Protein AF-A0A7W2A079-F1 (afdb_monomer_lite)

pLDDT: mean 82.77, std 17.49, range [40.97, 98.38]

Sequence (190 aa):
MTSAFEAEDEGNIYLIQKEIEKKFSESRLDFSLFEFRETLERYVGLTLANQQAFTKVSEREKEVFRIAENSNVELAANCLHRRNRKLLAFHQTEARQDFLQMIGKLSDSMTDKKNLGNLAVKFVRLLKDKQAENSLEKLFATNLQTDIAPSVLQREKDLWNPQEHKLLHAQPNSTHFQAIRATTALRRKD

Structure (mmCIF, N/CA/C/O backbone):
data_AF-A0A7W2A079-F1
#
_entry.id   AF-A0A7W2A079-F1
#
loop_
_atom_site.group_PDB
_atom_site.id
_atom_site.type_symbol
_atom_site.label_atom_id
_atom_site.label_alt_id
_atom_site.label_comp_id
_atom_site.label_asym_id
_atom_site.label_entity_id
_atom_site.label_seq_id
_atom_site.pdbx_PDB_ins_code
_atom_site.Cartn_x
_atom_site.Cartn_y
_atom_site.Cartn_z
_atom_site.occupancy
_atom_site.B_iso_or_equiv
_atom_site.auth_seq_id
_atom_site.auth_comp_id
_atom_site.auth_asym_id
_atom_site.auth_atom_id
_atom_site.pdbx_PDB_model_num
ATOM 1 N N . MET A 1 1 ? -1.965 19.281 17.627 1.00 40.97 1 MET A N 1
ATOM 2 C CA . MET A 1 1 ? -0.687 19.703 17.021 1.00 40.97 1 MET A CA 1
ATOM 3 C C . MET A 1 1 ? -0.220 18.589 16.095 1.00 40.97 1 MET A C 1
ATOM 5 O O . MET A 1 1 ? 0.754 17.914 16.390 1.00 40.97 1 MET A O 1
ATOM 9 N N . THR A 1 2 ? -0.974 18.343 15.025 1.00 50.84 2 THR A N 1
ATOM 10 C CA . THR A 1 2 ? -0.484 17.619 13.848 1.00 50.84 2 THR A CA 1
ATOM 11 C C . THR A 1 2 ? 0.506 18.564 13.174 1.00 50.84 2 THR A C 1
ATOM 13 O O . THR A 1 2 ? 0.212 19.735 12.924 1.00 50.84 2 THR A O 1
ATOM 16 N N . SER A 1 3 ? 1.749 18.113 13.157 1.00 52.62 3 SER A N 1
ATOM 17 C CA . SER A 1 3 ? 2.964 18.907 13.003 1.00 52.62 3 SER A CA 1
ATOM 18 C C . SER A 1 3 ? 3.098 19.367 11.554 1.00 52.62 3 SER A C 1
ATOM 20 O O . SER A 1 3 ? 2.761 18.610 10.653 1.00 52.62 3 SER A O 1
ATOM 22 N N . ALA A 1 4 ? 3.643 20.560 11.298 1.00 62.66 4 ALA A N 1
ATOM 23 C CA . ALA A 1 4 ? 3.969 21.025 9.940 1.00 62.66 4 ALA A CA 1
ATOM 24 C C . ALA A 1 4 ? 4.769 19.988 9.112 1.00 62.66 4 ALA A C 1
ATOM 26 O O . ALA A 1 4 ? 4.699 19.986 7.888 1.00 62.66 4 ALA A O 1
ATOM 27 N N . PHE A 1 5 ? 5.456 19.071 9.797 1.00 55.19 5 PHE A N 1
ATOM 28 C CA . PHE A 1 5 ? 6.150 17.917 9.234 1.00 55.19 5 PHE A CA 1
ATOM 29 C C . PHE A 1 5 ? 5.224 16.907 8.521 1.00 55.19 5 PHE A C 1
ATOM 31 O O . PHE A 1 5 ? 5.586 16.370 7.482 1.00 55.19 5 PHE A O 1
ATOM 38 N N . GLU A 1 6 ? 4.014 16.660 9.034 1.00 66.25 6 GLU A N 1
ATOM 39 C CA . GLU A 1 6 ? 3.058 15.716 8.424 1.00 66.25 6 GLU A CA 1
ATOM 40 C C . GLU A 1 6 ? 2.480 16.270 7.114 1.00 66.25 6 GLU A C 1
ATOM 42 O O . GLU A 1 6 ? 2.304 15.528 6.153 1.00 66.25 6 GLU A O 1
ATOM 47 N N . ALA A 1 7 ? 2.270 17.588 7.040 1.00 72.06 7 ALA A N 1
ATOM 48 C CA . ALA A 1 7 ? 1.807 18.251 5.821 1.00 72.06 7 ALA A CA 1
ATOM 49 C C . ALA A 1 7 ? 2.873 18.245 4.708 1.00 72.06 7 ALA A C 1
ATOM 51 O O . ALA A 1 7 ? 2.545 18.156 3.523 1.00 72.06 7 ALA A O 1
ATOM 52 N N . GLU A 1 8 ? 4.154 18.327 5.078 1.00 77.44 8 GLU A N 1
ATOM 53 C CA . GLU A 1 8 ? 5.268 18.239 4.131 1.00 77.44 8 GLU A CA 1
ATOM 54 C C . GLU A 1 8 ? 5.411 16.816 3.564 1.00 77.44 8 GLU A C 1
ATOM 56 O O . GLU A 1 8 ? 5.563 16.643 2.352 1.00 77.44 8 GLU A O 1
ATOM 61 N N . ASP A 1 9 ? 5.281 15.790 4.412 1.00 82.81 9 ASP A N 1
ATOM 62 C CA . ASP A 1 9 ? 5.287 14.385 3.990 1.00 82.81 9 ASP A CA 1
ATOM 63 C C . ASP A 1 9 ? 4.106 14.063 3.056 1.00 82.81 9 ASP A C 1
ATOM 65 O O . ASP A 1 9 ? 4.309 13.441 2.011 1.00 82.81 9 ASP A O 1
ATOM 69 N N . GLU A 1 10 ? 2.892 14.535 3.359 1.00 83.44 10 GLU A N 1
ATOM 70 C CA . GLU A 1 10 ? 1.714 14.362 2.491 1.00 83.44 10 GLU A CA 1
ATOM 71 C C . GLU A 1 10 ? 1.897 15.022 1.115 1.00 83.44 10 GLU A C 1
ATOM 73 O O . GLU A 1 10 ? 1.613 14.407 0.079 1.00 83.44 10 GLU A O 1
ATOM 78 N N . GLY A 1 11 ? 2.442 16.243 1.079 1.00 86.94 11 GLY A N 1
ATOM 79 C CA . GLY A 1 11 ? 2.777 16.924 -0.173 1.00 86.94 11 GLY A CA 1
ATOM 80 C C . GLY A 1 11 ? 3.805 16.145 -0.999 1.00 86.94 11 GLY A C 1
ATOM 81 O O . GLY A 1 11 ? 3.646 15.976 -2.210 1.00 86.94 11 GLY A O 1
ATOM 82 N N . ASN A 1 12 ? 4.830 15.598 -0.342 1.00 91.44 12 ASN A N 1
ATOM 83 C CA . ASN A 1 12 ? 5.856 14.782 -0.988 1.00 91.44 12 ASN A CA 1
ATOM 84 C C . ASN A 1 12 ? 5.307 13.453 -1.532 1.00 91.44 12 ASN A C 1
ATOM 86 O O . ASN A 1 12 ? 5.699 13.040 -2.628 1.00 91.44 12 ASN A O 1
ATOM 90 N N . ILE A 1 13 ? 4.392 12.801 -0.806 1.00 92.44 13 ILE A N 1
ATOM 91 C CA . ILE A 1 13 ? 3.706 11.577 -1.251 1.00 92.44 13 ILE A CA 1
ATOM 92 C C . ILE A 1 13 ? 2.951 11.852 -2.554 1.00 92.44 13 ILE A C 1
ATOM 94 O O . ILE A 1 13 ? 3.144 11.129 -3.534 1.00 92.44 13 ILE A O 1
ATOM 98 N N . TYR A 1 14 ? 2.165 12.931 -2.601 1.00 93.25 14 TYR A N 1
ATOM 99 C CA . TYR A 1 14 ? 1.386 13.302 -3.784 1.00 93.25 14 TYR A CA 1
ATOM 100 C C . TYR A 1 14 ? 2.262 13.613 -5.005 1.00 93.25 14 TYR A C 1
ATOM 102 O O . TYR A 1 14 ? 1.961 13.189 -6.124 1.00 93.25 14 TYR A O 1
ATOM 110 N N . LEU A 1 15 ? 3.371 14.332 -4.805 1.00 94.62 15 LEU A N 1
ATOM 111 C CA . LEU A 1 15 ? 4.304 14.657 -5.885 1.00 94.62 15 LEU A CA 1
ATOM 112 C C . LEU A 1 15 ? 4.946 13.398 -6.476 1.00 94.62 15 LEU A C 1
ATOM 114 O O . LEU A 1 15 ? 4.983 13.243 -7.695 1.00 94.62 15 LEU A O 1
ATOM 118 N N . ILE A 1 16 ? 5.415 12.476 -5.633 1.00 94.56 16 ILE A N 1
ATOM 119 C CA . ILE A 1 16 ? 6.033 11.234 -6.114 1.00 94.56 16 ILE A CA 1
ATOM 120 C C . ILE A 1 16 ? 4.997 10.334 -6.785 1.00 94.56 16 ILE A C 1
ATOM 122 O O . ILE A 1 16 ? 5.293 9.754 -7.827 1.00 94.56 16 ILE A O 1
ATOM 126 N N . GLN A 1 17 ? 3.781 10.257 -6.242 1.00 93.94 17 GLN A N 1
ATOM 127 C CA . GLN A 1 17 ? 2.673 9.552 -6.881 1.00 93.94 17 GLN A CA 1
ATOM 128 C C . GLN A 1 17 ? 2.443 10.061 -8.310 1.00 93.94 17 GLN A C 1
ATOM 130 O O . GLN A 1 17 ? 2.414 9.259 -9.242 1.00 93.94 17 GLN A O 1
ATOM 135 N N . LYS A 1 18 ? 2.361 11.383 -8.509 1.00 95.00 18 LYS A N 1
ATOM 136 C CA . LYS A 1 18 ? 2.206 11.972 -9.848 1.00 95.00 18 LYS A CA 1
ATOM 137 C C . LYS A 1 18 ? 3.339 11.615 -10.801 1.00 95.00 18 LYS A C 1
ATOM 139 O O . LYS A 1 18 ? 3.080 11.344 -11.970 1.00 95.00 18 LYS A O 1
ATOM 144 N N . GLU A 1 19 ? 4.580 11.609 -10.325 1.00 95.25 19 GLU A N 1
ATOM 145 C CA . GLU A 1 19 ? 5.732 11.219 -11.146 1.00 95.25 19 GLU A CA 1
ATOM 146 C C . GLU A 1 19 ? 5.663 9.742 -11.561 1.00 95.25 19 GLU A C 1
ATOM 148 O O . GLU A 1 19 ? 5.950 9.405 -12.712 1.00 95.25 19 GLU A O 1
ATOM 153 N N . ILE A 1 20 ? 5.226 8.856 -10.662 1.00 93.62 20 ILE A N 1
ATOM 154 C CA . ILE A 1 20 ? 5.021 7.439 -10.986 1.00 93.62 20 ILE A CA 1
ATOM 155 C C . ILE A 1 20 ? 3.862 7.278 -11.986 1.00 93.62 20 ILE A C 1
ATOM 157 O O . ILE A 1 20 ? 4.005 6.552 -12.967 1.00 93.62 20 ILE A O 1
ATOM 161 N N . GLU A 1 21 ? 2.745 7.986 -11.804 1.00 93.81 21 GLU A N 1
ATOM 162 C CA . GLU A 1 21 ? 1.612 7.972 -12.745 1.00 93.81 21 GLU A CA 1
ATOM 163 C C . GLU A 1 21 ? 1.985 8.504 -14.135 1.00 93.81 21 GLU A C 1
ATOM 165 O O . GLU A 1 21 ? 1.520 7.993 -15.159 1.00 93.81 21 GLU A O 1
ATOM 170 N N . LYS A 1 22 ? 2.841 9.527 -14.195 1.00 94.19 22 LYS A N 1
ATOM 171 C CA . LYS A 1 22 ? 3.358 10.057 -15.458 1.00 94.19 22 LYS A CA 1
ATOM 172 C C . LYS A 1 22 ? 4.166 8.992 -16.197 1.00 94.19 22 LYS A C 1
ATOM 174 O O . LYS A 1 22 ? 3.894 8.730 -17.364 1.00 94.19 22 LYS A O 1
ATOM 179 N N . LYS A 1 23 ? 5.086 8.320 -15.498 1.00 92.38 23 LYS A N 1
ATOM 180 C CA . LYS A 1 23 ? 5.853 7.192 -16.051 1.00 92.38 23 LYS A CA 1
ATOM 181 C C . LYS A 1 23 ? 4.960 6.044 -16.502 1.00 92.38 23 LYS A C 1
ATOM 183 O O . LYS A 1 23 ? 5.208 5.448 -17.544 1.00 92.38 23 LYS A O 1
ATOM 188 N N . PHE A 1 24 ? 3.907 5.763 -15.741 1.00 91.88 24 PHE A N 1
ATOM 189 C CA . PHE A 1 24 ? 2.905 4.781 -16.125 1.00 91.88 24 PHE A CA 1
ATOM 190 C C . PHE A 1 24 ? 2.219 5.158 -17.444 1.00 91.88 24 PHE A C 1
ATOM 192 O O . PHE A 1 24 ? 2.098 4.326 -18.337 1.00 91.88 24 PHE A O 1
ATOM 199 N N . SER A 1 25 ? 1.834 6.424 -17.608 1.00 90.38 25 SER A N 1
ATOM 200 C CA . SER A 1 25 ? 1.159 6.918 -18.818 1.00 90.38 25 SER A CA 1
ATOM 201 C C . SER A 1 25 ? 2.043 6.861 -20.073 1.00 90.38 25 SER A C 1
ATOM 203 O O . SER A 1 25 ? 1.532 6.817 -21.188 1.00 90.38 25 SER A O 1
ATOM 205 N N . GLU A 1 26 ? 3.366 6.859 -19.896 1.00 89.50 26 GLU A N 1
ATOM 206 C CA . GLU A 1 26 ? 4.356 6.699 -20.970 1.00 89.50 26 GLU A CA 1
ATOM 207 C C . GLU A 1 26 ? 4.601 5.219 -21.334 1.00 89.50 26 GLU A C 1
ATOM 209 O O . GLU A 1 26 ? 5.183 4.923 -22.381 1.00 89.50 26 GLU A O 1
ATOM 214 N N . SER A 1 27 ? 4.157 4.284 -20.489 1.00 87.19 27 SER A N 1
ATOM 215 C CA . SER A 1 27 ? 4.350 2.845 -20.674 1.00 87.19 27 SER A CA 1
ATOM 216 C C . SER A 1 27 ? 3.250 2.207 -21.530 1.00 87.19 27 SER A C 1
ATOM 218 O O . SER A 1 27 ? 2.123 2.694 -21.612 1.00 87.19 27 SER A O 1
ATOM 220 N N . ARG A 1 28 ? 3.576 1.084 -22.180 1.00 85.38 28 ARG A N 1
ATOM 221 C CA . ARG A 1 28 ? 2.615 0.266 -22.936 1.00 85.38 28 ARG A CA 1
ATOM 222 C C . ARG A 1 28 ? 2.286 -0.986 -22.135 1.00 85.38 28 ARG A C 1
ATOM 224 O O . ARG A 1 28 ? 2.889 -2.032 -22.353 1.00 85.38 28 ARG A O 1
ATOM 231 N N . LEU A 1 29 ? 1.379 -0.845 -21.177 1.00 87.94 29 LEU A N 1
ATOM 232 C CA . LEU A 1 29 ? 0.908 -1.937 -20.330 1.00 87.94 29 LEU A CA 1
ATOM 233 C C . LEU A 1 29 ? -0.536 -2.295 -20.669 1.00 87.94 29 LEU A C 1
ATOM 235 O O . LEU A 1 29 ? -1.308 -1.445 -21.106 1.00 87.94 29 LEU A O 1
ATOM 239 N N . ASP A 1 30 ? -0.895 -3.554 -20.422 1.00 87.19 30 ASP A N 1
ATOM 240 C CA . ASP A 1 30 ? -2.235 -4.080 -20.711 1.00 87.19 30 ASP A CA 1
ATOM 241 C C . ASP A 1 30 ? -3.293 -3.663 -19.675 1.00 87.19 30 ASP A C 1
ATOM 243 O O . ASP A 1 30 ? -4.487 -3.852 -19.899 1.00 87.19 30 ASP A O 1
ATOM 247 N N . PHE A 1 31 ? -2.875 -3.104 -18.534 1.00 89.50 31 PHE A N 1
ATOM 248 C CA . PHE A 1 31 ? -3.784 -2.627 -17.491 1.00 89.50 31 PHE A CA 1
ATOM 249 C C . PHE A 1 31 ? -3.999 -1.114 -17.564 1.00 89.50 31 PHE A C 1
ATOM 251 O O . PHE A 1 31 ? -3.153 -0.359 -18.044 1.00 89.50 31 PHE A O 1
ATOM 258 N N . SER A 1 32 ? -5.168 -0.665 -17.105 1.00 93.19 32 SER A N 1
ATOM 259 C CA . SER A 1 32 ? -5.589 0.730 -17.262 1.00 93.19 32 SER A CA 1
ATOM 260 C C . SER A 1 32 ? -4.931 1.669 -16.243 1.00 93.19 32 SER A C 1
ATOM 262 O O . SER A 1 32 ? -4.613 1.275 -15.121 1.00 93.19 32 SER A O 1
ATOM 264 N N . LEU A 1 33 ? -4.816 2.958 -16.593 1.00 92.00 33 LEU A N 1
ATOM 265 C CA . LEU A 1 33 ? -4.386 4.005 -15.651 1.00 92.00 33 LEU A CA 1
ATOM 266 C C . LEU A 1 33 ? -5.299 4.083 -14.416 1.00 92.00 33 LEU A C 1
ATOM 268 O O . LEU A 1 33 ? -4.832 4.404 -13.326 1.00 92.00 33 LEU A O 1
ATOM 272 N N . PHE A 1 34 ? -6.590 3.780 -14.572 1.00 94.56 34 PHE A N 1
ATOM 273 C CA . PHE A 1 34 ? -7.544 3.767 -13.463 1.00 94.56 34 PHE A CA 1
ATOM 274 C C . PHE A 1 34 ? -7.248 2.642 -12.472 1.00 94.56 34 PHE A C 1
ATOM 276 O O . PHE A 1 34 ? -7.210 2.895 -11.274 1.00 94.56 34 PHE A O 1
ATOM 283 N N . GLU A 1 35 ? -6.959 1.440 -12.968 1.00 94.94 35 GLU A N 1
ATOM 284 C CA . GLU A 1 35 ? -6.596 0.285 -12.137 1.00 94.94 35 GLU A CA 1
ATOM 285 C C . GLU A 1 35 ? -5.288 0.537 -11.368 1.00 94.94 35 GLU A C 1
ATOM 287 O O . GLU A 1 35 ? -5.166 0.209 -10.183 1.00 94.94 35 GLU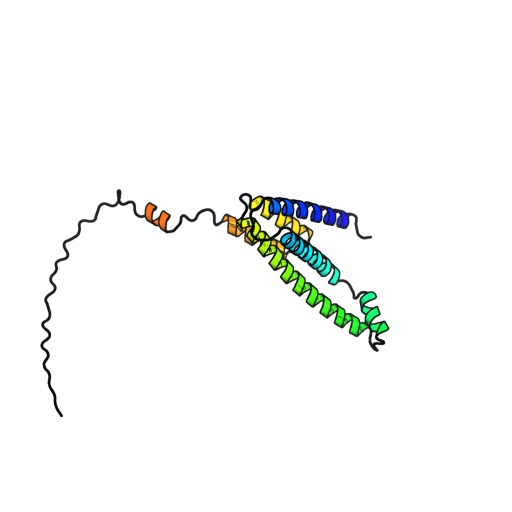 A O 1
ATOM 292 N N . PHE A 1 36 ? -4.325 1.193 -12.027 1.00 95.38 36 PHE A N 1
ATOM 293 C CA . PHE A 1 36 ? -3.078 1.616 -11.396 1.00 95.38 36 PHE A CA 1
ATOM 294 C C . PHE A 1 36 ? -3.319 2.620 -10.262 1.00 95.38 36 PHE A C 1
ATOM 296 O O . PHE A 1 36 ? -2.825 2.429 -9.148 1.00 95.38 36 PHE A O 1
ATOM 303 N N . ARG A 1 37 ? -4.112 3.667 -10.524 1.00 96.06 37 ARG A N 1
AT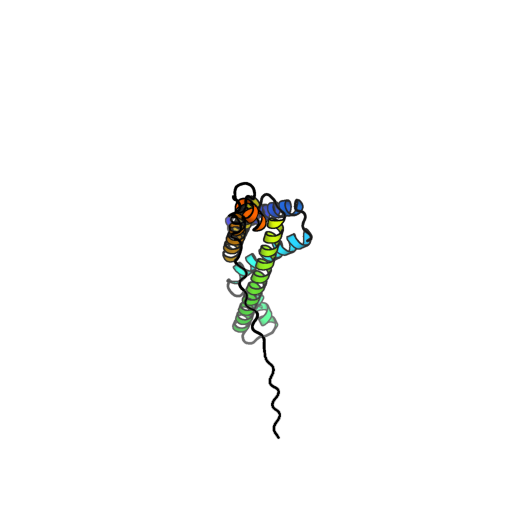OM 304 C CA . ARG A 1 37 ? -4.472 4.677 -9.518 1.00 96.06 37 ARG A CA 1
ATOM 305 C C . ARG A 1 37 ? -5.212 4.072 -8.340 1.00 96.06 37 ARG A C 1
ATOM 307 O O . ARG A 1 37 ? -4.819 4.313 -7.207 1.00 96.06 37 ARG A O 1
ATOM 314 N N . GLU A 1 38 ? -6.222 3.251 -8.603 1.00 97.12 38 GLU A N 1
ATOM 315 C CA . GLU A 1 38 ? -6.991 2.578 -7.559 1.00 97.12 38 GLU A CA 1
ATOM 316 C C . GLU A 1 38 ? -6.079 1.737 -6.661 1.00 97.12 38 GLU A C 1
ATOM 318 O O . GLU A 1 38 ? -6.171 1.802 -5.437 1.00 97.12 38 GLU A O 1
ATOM 323 N N . THR A 1 39 ? -5.151 0.982 -7.251 1.00 97.19 39 THR A N 1
ATOM 324 C CA . THR A 1 39 ? -4.203 0.160 -6.491 1.00 97.19 39 THR A CA 1
ATOM 325 C C . THR A 1 39 ? -3.270 1.008 -5.639 1.00 97.19 39 THR A C 1
ATOM 327 O O . THR A 1 39 ? -3.040 0.693 -4.469 1.00 97.19 39 THR A O 1
ATOM 330 N N . LEU A 1 40 ? -2.761 2.104 -6.197 1.00 96.19 40 LEU A N 1
ATOM 331 C CA . LEU A 1 40 ? -1.843 2.990 -5.499 1.00 96.19 40 LEU A CA 1
ATOM 332 C C . LEU A 1 40 ? -2.538 3.766 -4.367 1.00 96.19 40 LEU A C 1
ATOM 334 O O . LEU A 1 40 ? -2.033 3.779 -3.245 1.00 96.19 40 LEU A O 1
ATOM 338 N N . GLU A 1 41 ? -3.718 4.335 -4.614 1.00 96.31 41 GLU A N 1
ATOM 339 C CA . GLU A 1 41 ? -4.525 5.037 -3.606 1.00 96.31 41 GLU A CA 1
ATOM 340 C C . GLU A 1 41 ? -4.976 4.095 -2.485 1.00 96.31 41 GLU A C 1
ATOM 342 O O . GLU A 1 41 ? -4.858 4.432 -1.305 1.00 96.31 41 GLU A O 1
ATOM 347 N N . ARG A 1 42 ? -5.424 2.882 -2.831 1.00 97.81 42 ARG A N 1
ATOM 348 C CA . ARG A 1 42 ? -5.795 1.843 -1.861 1.00 97.81 42 ARG A CA 1
ATOM 349 C C . ARG A 1 42 ? -4.611 1.459 -0.979 1.00 97.81 42 ARG A C 1
ATOM 351 O O . ARG A 1 42 ? -4.763 1.393 0.242 1.00 97.81 42 ARG A O 1
ATOM 3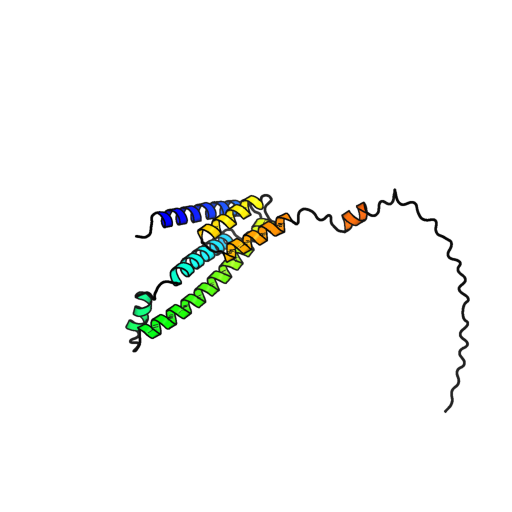58 N N . TYR A 1 43 ? -3.431 1.248 -1.563 1.00 98.19 43 TYR A N 1
ATOM 359 C CA . TYR A 1 43 ? -2.214 0.950 -0.807 1.00 98.19 43 TYR A CA 1
ATOM 360 C C . TYR A 1 43 ? -1.829 2.091 0.146 1.00 98.19 43 TYR A C 1
ATOM 362 O O . TYR A 1 43 ? -1.566 1.834 1.325 1.00 98.19 43 TYR A O 1
ATOM 370 N N . VAL A 1 44 ? -1.844 3.343 -0.325 1.00 96.50 44 VAL A N 1
ATOM 371 C CA . VAL A 1 44 ? -1.555 4.529 0.502 1.00 96.50 44 VAL A CA 1
ATOM 372 C C . VAL A 1 44 ? -2.551 4.635 1.652 1.00 96.50 44 VAL A C 1
ATOM 374 O O . VAL A 1 44 ? -2.147 4.675 2.815 1.00 96.50 44 VAL A O 1
ATOM 377 N N . GLY A 1 45 ? -3.848 4.619 1.341 1.00 95.62 45 GLY A N 1
ATOM 378 C CA . GLY A 1 45 ? -4.918 4.776 2.320 1.00 95.62 45 GLY A CA 1
ATOM 379 C C . GLY A 1 45 ? -4.875 3.702 3.404 1.00 95.62 45 GLY A C 1
ATOM 380 O O . GLY A 1 45 ? -4.928 4.021 4.591 1.00 95.62 45 GLY A O 1
ATOM 381 N N . LEU A 1 46 ? -4.694 2.434 3.022 1.00 97.06 46 LEU A N 1
ATOM 382 C CA . LEU A 1 46 ? -4.589 1.329 3.979 1.00 97.06 46 LEU A CA 1
ATOM 383 C C . LEU A 1 46 ? -3.305 1.395 4.809 1.00 97.06 46 LEU A C 1
ATOM 385 O O . LEU A 1 46 ? -3.332 1.057 5.991 1.00 97.06 46 LEU A O 1
ATOM 389 N N . THR A 1 47 ? -2.191 1.848 4.233 1.00 96.62 47 THR A N 1
ATOM 390 C CA . THR A 1 47 ? -0.925 1.994 4.965 1.00 96.62 47 THR A CA 1
ATOM 391 C C . THR A 1 47 ? -1.025 3.083 6.030 1.00 96.62 47 THR A C 1
ATOM 393 O O . THR A 1 47 ? -0.684 2.831 7.187 1.00 96.62 47 THR A O 1
ATOM 396 N N . LEU A 1 48 ? -1.572 4.250 5.680 1.00 93.75 48 LEU A N 1
ATOM 397 C CA . LEU A 1 48 ? -1.795 5.346 6.626 1.00 93.75 48 LEU A CA 1
ATOM 398 C C . LEU A 1 48 ? -2.831 4.970 7.694 1.00 93.75 48 LEU A C 1
ATOM 400 O O . LEU A 1 48 ? -2.592 5.163 8.888 1.00 93.75 48 LEU A O 1
ATOM 404 N N . ALA A 1 49 ? -3.946 4.350 7.296 1.00 93.00 49 ALA A N 1
ATOM 405 C CA . ALA A 1 49 ? -4.958 3.878 8.236 1.00 93.00 49 ALA A CA 1
ATOM 406 C C . ALA A 1 49 ? -4.383 2.840 9.212 1.00 93.00 49 ALA A C 1
ATOM 408 O O . ALA A 1 49 ? -4.669 2.889 10.408 1.00 93.00 49 ALA A O 1
ATOM 409 N N . ASN A 1 50 ? -3.548 1.910 8.735 1.00 94.38 50 ASN A N 1
ATOM 410 C CA . ASN A 1 50 ? -2.940 0.888 9.584 1.00 94.38 50 ASN A CA 1
ATOM 411 C C . ASN A 1 50 ? -1.976 1.493 10.613 1.00 94.38 50 ASN A C 1
ATOM 413 O O . ASN A 1 50 ? -1.944 1.035 11.751 1.00 94.38 50 ASN A O 1
ATOM 417 N N . GLN A 1 51 ? -1.241 2.550 10.256 1.00 91.56 51 GLN A N 1
ATOM 418 C CA . GLN A 1 51 ? -0.394 3.290 11.201 1.00 91.56 51 GLN A CA 1
ATOM 419 C C . GLN A 1 51 ? -1.215 3.969 12.298 1.00 91.56 51 GLN A C 1
ATOM 421 O O . GLN A 1 51 ? -0.841 3.922 13.470 1.00 91.56 51 GLN A O 1
ATOM 426 N N . GLN A 1 52 ? -2.359 4.546 11.930 1.00 89.12 52 GLN A N 1
ATOM 427 C CA . GLN A 1 52 ? -3.279 5.170 12.878 1.00 89.12 52 GLN A CA 1
ATOM 428 C C . GLN A 1 52 ? -4.011 4.132 13.743 1.00 89.12 52 GLN A C 1
ATOM 430 O O . GLN A 1 52 ? -4.291 4.395 14.905 1.00 89.12 52 GLN A O 1
ATOM 435 N N . ALA A 1 53 ? -4.257 2.917 13.249 1.00 87.25 53 ALA A N 1
ATOM 436 C CA . ALA A 1 53 ? -4.969 1.872 13.992 1.00 87.25 53 ALA A CA 1
ATOM 437 C C . ALA A 1 53 ? -4.217 1.315 15.217 1.00 87.25 53 ALA A C 1
ATOM 439 O O . ALA A 1 53 ? -4.791 0.547 15.991 1.00 87.25 53 ALA A O 1
ATOM 440 N N . PHE A 1 54 ? -2.946 1.677 15.418 1.00 79.19 54 PHE A N 1
ATOM 441 C CA . PHE A 1 54 ? -2.210 1.362 16.648 1.00 79.19 54 PHE A CA 1
ATOM 442 C C . PHE A 1 54 ? -2.521 2.323 17.807 1.00 79.19 54 PHE A C 1
ATOM 444 O O . PHE A 1 54 ? -2.028 2.113 18.918 1.00 79.19 54 PHE A O 1
ATOM 451 N N . THR A 1 55 ? -3.339 3.357 17.587 1.00 84.19 55 THR A N 1
ATOM 452 C CA . THR A 1 55 ? -3.814 4.235 18.661 1.00 84.19 55 THR A CA 1
ATOM 453 C C . THR A 1 55 ? -4.853 3.545 19.550 1.00 84.19 55 THR A C 1
ATOM 455 O O . THR A 1 55 ? -5.324 2.448 19.267 1.00 84.19 55 THR A O 1
ATOM 458 N N . LYS A 1 56 ? -5.221 4.194 20.660 1.00 86.75 56 LYS A N 1
ATOM 459 C CA . LYS A 1 56 ? -6.274 3.712 21.566 1.00 86.75 56 LYS A CA 1
ATOM 460 C C . LYS A 1 56 ? -7.626 3.600 20.845 1.00 86.75 56 LYS A C 1
ATOM 462 O O . LYS A 1 56 ? -7.863 4.309 19.868 1.00 86.75 56 LYS A O 1
ATOM 467 N N . VAL A 1 57 ? -8.505 2.752 21.388 1.00 89.19 57 VAL A N 1
ATOM 468 C CA . VAL A 1 57 ? -9.917 2.641 20.985 1.00 89.19 57 VAL A CA 1
ATOM 469 C C . VAL A 1 57 ? -10.538 4.031 20.917 1.00 89.19 57 VAL A C 1
ATOM 471 O O . VAL A 1 57 ? -10.435 4.808 21.869 1.00 89.19 57 VAL A O 1
ATOM 474 N N . SER A 1 58 ? -11.165 4.342 19.790 1.00 90.38 58 SER A N 1
ATOM 475 C CA . SER A 1 58 ? -11.800 5.636 19.581 1.00 90.38 58 SER A CA 1
ATOM 476 C C . SER A 1 58 ? -13.137 5.725 20.318 1.00 90.38 58 SER A C 1
ATOM 478 O O . SER A 1 58 ? -13.857 4.737 20.469 1.00 90.38 58 SER A O 1
ATOM 480 N N . GLU A 1 59 ? -13.531 6.935 20.711 1.00 91.62 59 GLU A N 1
ATOM 481 C CA . GLU A 1 59 ? -14.859 7.163 21.302 1.00 91.62 59 GLU A CA 1
ATOM 482 C C . GLU A 1 59 ? -15.988 6.793 20.327 1.00 91.62 59 GLU A C 1
ATOM 484 O O . GLU A 1 59 ? -17.036 6.310 20.742 1.00 91.62 59 GLU A O 1
ATOM 489 N N . ARG A 1 60 ? -15.741 6.897 19.012 1.00 89.75 60 ARG A N 1
ATOM 490 C CA . ARG A 1 60 ? -16.679 6.436 17.977 1.00 89.75 60 ARG A CA 1
ATOM 491 C C . ARG A 1 60 ? -16.891 4.921 18.005 1.00 89.75 60 ARG A C 1
ATOM 493 O O . ARG A 1 60 ? -18.006 4.467 17.790 1.00 89.75 60 ARG A O 1
ATOM 500 N N . GLU A 1 61 ? -15.850 4.133 18.277 1.00 88.56 61 GLU A N 1
ATOM 501 C CA . GLU A 1 61 ? -15.984 2.676 18.419 1.00 88.56 61 GLU A CA 1
ATOM 502 C C . GLU A 1 61 ? -16.776 2.300 19.677 1.00 88.56 61 GLU A C 1
ATOM 504 O O . GLU A 1 61 ? -17.561 1.355 19.641 1.00 88.56 61 GLU A O 1
ATOM 509 N N . LYS A 1 62 ? -16.616 3.050 20.775 1.00 93.25 62 LYS A N 1
ATOM 510 C CA . LYS A 1 62 ? -17.407 2.855 22.002 1.00 93.25 62 LYS A CA 1
ATOM 511 C C . LYS A 1 62 ? -18.871 3.237 21.809 1.00 93.25 62 LYS A C 1
ATOM 513 O O . LYS A 1 62 ? -19.755 2.543 22.307 1.00 93.25 62 LYS A O 1
ATOM 518 N N . GLU A 1 63 ? -19.121 4.300 21.049 1.00 94.12 63 GLU A N 1
ATOM 519 C CA . GLU A 1 63 ? -20.459 4.820 20.766 1.00 94.12 63 GLU A CA 1
ATOM 520 C C . GLU A 1 63 ? -21.389 3.754 20.175 1.00 94.12 63 GLU A C 1
ATOM 522 O O . GLU A 1 63 ? -22.534 3.624 20.602 1.00 94.12 63 GLU A O 1
ATOM 527 N N . VAL A 1 64 ? -20.878 2.923 19.261 1.00 94.12 64 VAL A N 1
ATOM 528 C CA . VAL A 1 64 ? -21.646 1.826 18.647 1.00 94.12 64 VAL A CA 1
ATOM 529 C C . VAL A 1 64 ? -22.193 0.863 19.705 1.00 94.12 64 VAL A C 1
ATOM 531 O O . VAL A 1 64 ? -23.347 0.444 19.632 1.00 94.12 64 VAL A O 1
ATOM 534 N N . PHE A 1 65 ? -21.392 0.534 20.720 1.00 94.50 65 PHE A N 1
ATOM 535 C CA . PHE A 1 65 ? -21.806 -0.372 21.795 1.00 94.50 65 PHE A CA 1
ATOM 536 C C . PHE A 1 65 ? -22.649 0.312 22.867 1.00 94.50 65 PHE A C 1
ATOM 538 O O . PHE A 1 65 ? -23.467 -0.356 23.498 1.00 94.50 65 PHE A O 1
ATOM 545 N N . ARG A 1 66 ? -22.486 1.629 23.044 1.00 94.00 66 ARG A N 1
ATOM 546 C CA . ARG A 1 66 ? -23.367 2.440 23.888 1.00 94.00 66 ARG A CA 1
ATOM 547 C C . ARG A 1 66 ? -24.791 2.452 23.333 1.00 94.00 66 ARG A C 1
ATOM 549 O O . ARG A 1 66 ? -25.724 2.204 24.083 1.00 94.00 66 ARG A O 1
ATOM 556 N N . ILE A 1 67 ? -24.945 2.688 22.027 1.00 94.25 67 ILE A N 1
ATOM 557 C CA . ILE A 1 67 ? -26.248 2.686 21.339 1.00 94.25 67 ILE A CA 1
ATOM 558 C C . ILE A 1 67 ? -26.894 1.296 21.379 1.00 94.25 67 ILE A C 1
ATOM 560 O O . ILE A 1 67 ? -28.106 1.183 21.510 1.00 94.25 67 ILE A O 1
ATOM 564 N N . ALA A 1 68 ? -26.088 0.236 21.299 1.00 95.31 68 ALA A N 1
ATOM 565 C CA . ALA A 1 68 ? -26.560 -1.143 21.395 1.00 95.31 68 ALA A CA 1
ATOM 566 C C . ALA A 1 68 ? -26.834 -1.620 22.840 1.00 95.31 68 ALA A C 1
ATOM 568 O O . ALA A 1 68 ? -27.035 -2.817 23.039 1.00 95.31 68 ALA A O 1
ATOM 569 N N . GLU A 1 69 ? -26.783 -0.724 23.835 1.00 95.31 69 GLU A N 1
ATOM 570 C CA . GLU A 1 69 ? -27.016 -1.014 25.261 1.00 95.31 69 GLU A CA 1
ATOM 571 C C . GLU A 1 69 ? -26.173 -2.189 25.802 1.00 95.31 69 GLU A C 1
ATOM 573 O O . GLU A 1 69 ? -26.610 -2.978 26.642 1.00 95.31 69 GLU A O 1
ATOM 578 N N . ASN A 1 70 ? -24.932 -2.335 25.323 1.00 93.94 70 ASN A N 1
ATOM 579 C CA . ASN A 1 70 ? -24.065 -3.427 25.759 1.00 93.94 70 ASN A CA 1
ATOM 580 C C . ASN A 1 70 ? -23.635 -3.234 27.225 1.00 93.94 70 ASN A C 1
ATOM 582 O O . ASN A 1 70 ? -23.117 -2.181 27.593 1.00 93.94 70 ASN A O 1
ATOM 586 N N . SER A 1 71 ? -23.769 -4.276 28.051 1.00 94.44 71 SER A N 1
ATOM 587 C CA . SER A 1 71 ? -23.426 -4.226 29.480 1.00 94.44 71 SER A CA 1
ATOM 588 C C . SER A 1 71 ? -21.940 -3.970 29.759 1.00 94.44 71 SER A C 1
ATOM 590 O O . SER A 1 71 ? -21.598 -3.480 30.834 1.00 94.44 71 SER A O 1
ATOM 592 N N . ASN A 1 72 ? -21.048 -4.272 28.807 1.00 96.06 72 ASN A N 1
ATOM 593 C CA . ASN A 1 72 ? -19.613 -4.017 28.921 1.00 96.06 72 ASN A CA 1
ATOM 594 C C . ASN A 1 72 ? -19.051 -3.373 27.641 1.00 96.06 72 ASN A C 1
ATOM 596 O O . ASN A 1 72 ? -18.335 -4.002 26.854 1.00 96.06 72 ASN A O 1
ATOM 600 N N . VAL A 1 73 ? -19.379 -2.090 27.459 1.00 96.06 73 VAL A N 1
ATOM 601 C CA . VAL A 1 73 ? -18.959 -1.250 26.322 1.00 96.06 73 VAL A CA 1
ATOM 602 C C . VAL A 1 73 ? -17.445 -1.280 26.104 1.00 96.06 73 VAL A C 1
ATOM 604 O O . VAL A 1 73 ? -16.997 -1.455 24.973 1.00 96.06 73 VAL A O 1
ATOM 607 N N . GLU A 1 74 ? -16.648 -1.157 27.168 1.00 95.06 74 GLU A N 1
ATOM 608 C CA . GLU A 1 74 ? -15.185 -1.111 27.058 1.00 95.06 74 GLU A CA 1
ATOM 609 C C . GLU A 1 74 ? -14.607 -2.426 26.529 1.00 95.06 74 GLU A C 1
ATOM 611 O O . GLU A 1 74 ? -13.782 -2.426 25.611 1.00 95.06 74 GLU A O 1
ATOM 616 N N . LEU A 1 75 ? -15.047 -3.574 27.053 1.00 95.62 75 LEU A N 1
ATOM 617 C CA . LEU A 1 75 ? -14.574 -4.868 26.562 1.00 95.62 75 LEU A CA 1
ATOM 618 C C . LEU A 1 75 ? -14.996 -5.101 25.106 1.00 95.62 75 LEU A C 1
ATOM 620 O O . LEU A 1 75 ? -14.185 -5.550 24.292 1.00 95.62 75 LEU A O 1
ATOM 624 N N . ALA A 1 76 ? -16.246 -4.778 24.769 1.00 95.62 76 ALA A N 1
ATOM 625 C CA . ALA A 1 76 ? -16.774 -4.944 23.421 1.00 95.62 76 ALA A CA 1
ATOM 626 C C . ALA A 1 76 ? -16.021 -4.070 22.402 1.00 95.62 76 ALA A C 1
ATOM 628 O O . ALA A 1 76 ? -15.578 -4.575 21.365 1.00 95.62 76 ALA A O 1
ATOM 629 N N . ALA A 1 77 ? -15.778 -2.799 22.736 1.00 95.56 77 ALA A N 1
ATOM 630 C CA . ALA A 1 77 ? -15.026 -1.869 21.901 1.00 95.56 77 ALA A CA 1
ATOM 631 C C . ALA A 1 77 ? -13.569 -2.319 21.709 1.00 95.56 77 ALA A C 1
ATOM 633 O O . ALA A 1 77 ? -13.076 -2.332 20.583 1.00 95.56 77 ALA A O 1
ATOM 634 N N . ASN A 1 78 ? -12.904 -2.803 22.764 1.00 94.69 78 ASN A N 1
ATOM 635 C CA . ASN A 1 78 ? -11.556 -3.374 22.661 1.00 94.69 78 ASN A CA 1
ATOM 636 C C . ASN A 1 78 ? -11.507 -4.614 21.749 1.00 94.69 78 ASN A C 1
ATOM 638 O O . ASN A 1 78 ? -10.582 -4.773 20.945 1.00 94.69 78 ASN A O 1
ATOM 642 N N . CYS A 1 79 ? -12.503 -5.498 21.846 1.00 95.44 79 CYS A N 1
ATOM 643 C CA . CYS A 1 79 ? -12.621 -6.669 20.979 1.00 95.44 79 CYS A CA 1
ATOM 644 C C . CYS A 1 79 ? -12.810 -6.281 19.507 1.00 95.44 79 CYS A C 1
ATOM 646 O O . CYS A 1 79 ? -12.131 -6.846 18.641 1.00 95.44 79 CYS A O 1
ATOM 648 N N . LEU A 1 80 ? -13.692 -5.316 19.230 1.00 94.56 80 LEU A N 1
ATOM 649 C CA . LEU A 1 80 ? -13.925 -4.792 17.885 1.00 94.56 80 LEU A CA 1
ATOM 650 C C . LEU A 1 80 ? -12.664 -4.134 17.326 1.00 94.56 80 LEU A C 1
ATOM 652 O O . LEU A 1 80 ? -12.216 -4.505 16.245 1.00 94.56 80 LEU A O 1
ATOM 656 N N . HIS A 1 81 ? -12.047 -3.240 18.092 1.00 94.69 81 HIS A N 1
ATOM 657 C CA . HIS A 1 81 ? -10.825 -2.546 17.708 1.00 94.69 81 HIS A CA 1
ATOM 658 C C . HIS A 1 81 ? -9.701 -3.535 17.357 1.00 94.69 81 HIS A C 1
ATOM 660 O O . HIS A 1 81 ? -9.073 -3.452 16.299 1.00 94.69 81 HIS A O 1
ATOM 666 N N . ARG A 1 82 ? -9.505 -4.573 18.185 1.00 94.81 82 ARG A N 1
ATOM 667 C CA . ARG A 1 82 ? -8.541 -5.650 17.910 1.00 94.81 82 ARG A CA 1
ATOM 668 C C . ARG A 1 82 ? -8.856 -6.397 16.611 1.00 94.81 82 ARG A C 1
ATOM 670 O O . ARG A 1 82 ? -7.928 -6.753 15.884 1.00 94.81 82 ARG A O 1
ATOM 677 N N . ARG A 1 83 ? -10.134 -6.681 16.334 1.00 95.50 83 ARG A N 1
ATOM 678 C CA . ARG A 1 83 ? -10.569 -7.343 15.092 1.00 95.50 83 ARG A CA 1
ATOM 679 C C . ARG A 1 83 ? -10.319 -6.448 13.880 1.00 95.50 83 ARG A C 1
ATOM 681 O O . ARG A 1 83 ? -9.725 -6.918 12.914 1.00 95.50 83 ARG A O 1
ATOM 688 N N . ASN A 1 84 ? -10.708 -5.180 13.955 1.00 94.44 84 ASN A N 1
ATOM 689 C CA . ASN A 1 84 ? -10.533 -4.204 12.883 1.00 94.44 84 ASN A CA 1
ATOM 690 C C . ASN A 1 84 ? -9.056 -4.009 12.548 1.00 94.44 84 ASN A C 1
ATOM 692 O O . ASN A 1 84 ? -8.693 -4.064 11.381 1.00 94.44 84 ASN A O 1
ATOM 696 N N . ARG A 1 85 ? -8.183 -3.911 13.557 1.00 94.62 85 ARG A N 1
ATOM 697 C CA . ARG A 1 85 ? -6.733 -3.827 13.338 1.00 94.62 85 ARG A CA 1
ATOM 698 C C . ARG A 1 85 ? -6.181 -5.036 12.579 1.00 94.62 85 ARG A C 1
ATOM 700 O O . ARG A 1 85 ? -5.349 -4.876 11.695 1.00 94.62 85 ARG A O 1
ATOM 707 N N . LYS A 1 86 ? -6.647 -6.250 12.898 1.00 95.69 86 LYS A N 1
ATOM 708 C CA . LYS A 1 86 ? -6.242 -7.463 12.164 1.00 95.69 86 LYS A CA 1
ATOM 709 C C . LYS A 1 86 ? -6.714 -7.437 10.709 1.00 95.69 86 LYS A C 1
ATOM 711 O O . LYS A 1 86 ? -5.930 -7.768 9.828 1.00 95.69 86 LYS A O 1
ATOM 716 N N . LEU A 1 87 ? -7.967 -7.045 10.470 1.00 96.38 87 LEU A N 1
ATOM 717 C CA . LEU A 1 87 ? -8.521 -6.926 9.117 1.00 96.38 87 LEU A CA 1
ATOM 718 C C . LEU A 1 87 ? -7.784 -5.862 8.300 1.00 96.38 87 LEU A C 1
ATOM 720 O O . LEU A 1 87 ? -7.443 -6.091 7.146 1.00 96.38 87 LEU A O 1
ATOM 724 N N . LEU A 1 88 ? -7.475 -4.728 8.920 1.00 96.12 88 LEU A N 1
ATOM 725 C CA . LEU A 1 88 ? -6.756 -3.642 8.274 1.00 96.12 88 LEU A CA 1
ATOM 726 C C . LEU A 1 88 ? -5.330 -4.050 7.892 1.00 96.12 88 LEU A C 1
ATOM 728 O O . LEU A 1 88 ? -4.917 -3.816 6.762 1.00 96.12 88 LEU A O 1
ATOM 732 N N . ALA A 1 89 ? -4.607 -4.726 8.788 1.00 96.25 89 ALA A N 1
ATOM 733 C CA . ALA A 1 89 ? -3.280 -5.262 8.490 1.00 96.25 89 ALA A CA 1
ATOM 734 C C . ALA A 1 89 ? -3.309 -6.310 7.360 1.00 96.25 89 ALA A C 1
ATOM 736 O O . ALA A 1 89 ? -2.396 -6.351 6.533 1.00 96.25 89 ALA A O 1
ATOM 737 N N . PHE A 1 90 ? -4.357 -7.138 7.310 1.00 97.62 90 PHE A N 1
ATOM 738 C CA . PHE A 1 90 ? -4.570 -8.099 6.230 1.00 97.62 90 PHE A CA 1
ATOM 739 C C . PHE A 1 90 ? -4.756 -7.387 4.882 1.00 97.62 90 PHE A C 1
ATOM 741 O O . PHE A 1 90 ? -3.956 -7.601 3.975 1.00 97.62 90 PHE A O 1
ATOM 748 N N . HIS A 1 91 ? -5.708 -6.458 4.778 1.00 97.88 91 HIS A N 1
ATOM 749 C CA . HIS A 1 91 ? -5.951 -5.724 3.532 1.00 97.88 91 HIS A CA 1
ATOM 750 C C . HIS A 1 91 ? -4.773 -4.841 3.117 1.00 97.88 91 HIS A C 1
ATOM 752 O O . HIS A 1 91 ? -4.477 -4.724 1.932 1.00 97.88 91 HIS A O 1
ATOM 758 N N . GLN A 1 92 ? -4.059 -4.245 4.075 1.00 97.81 92 GLN A N 1
ATOM 759 C CA . GLN A 1 92 ? -2.836 -3.498 3.787 1.00 97.81 92 GLN A CA 1
ATOM 760 C C . GLN A 1 92 ? -1.757 -4.407 3.184 1.00 97.81 92 GLN A C 1
ATOM 762 O O . GLN A 1 92 ? -1.032 -3.987 2.284 1.00 97.81 92 GLN A O 1
ATOM 767 N N . THR A 1 93 ? -1.678 -5.663 3.632 1.00 98.12 93 THR A N 1
ATOM 768 C CA . THR A 1 93 ? -0.751 -6.650 3.070 1.00 98.12 93 THR A CA 1
ATOM 769 C C . THR A 1 93 ? -1.132 -7.036 1.643 1.00 98.12 93 THR A C 1
ATOM 771 O O . THR A 1 93 ? -0.245 -7.078 0.794 1.00 98.12 93 THR A O 1
ATOM 774 N N . GLU A 1 94 ? -2.419 -7.257 1.362 1.00 98.31 94 GLU A N 1
ATOM 775 C CA . GLU A 1 94 ? -2.914 -7.515 -0.001 1.00 98.31 94 GLU A CA 1
ATOM 776 C C . GLU A 1 94 ? -2.631 -6.322 -0.924 1.00 98.31 94 GLU A C 1
ATOM 778 O O . GLU A 1 94 ? -1.984 -6.472 -1.956 1.00 98.31 94 GLU A O 1
ATOM 783 N N . ALA A 1 95 ? -2.992 -5.107 -0.504 1.00 98.31 95 ALA A N 1
ATOM 784 C CA . ALA A 1 95 ? -2.755 -3.899 -1.292 1.00 98.31 95 ALA A CA 1
ATOM 785 C C . ALA A 1 95 ? -1.260 -3.638 -1.545 1.00 98.31 95 ALA A C 1
ATOM 787 O O . ALA A 1 95 ? -0.886 -3.163 -2.616 1.00 98.31 95 ALA A O 1
ATOM 788 N N . ARG A 1 96 ? -0.383 -3.984 -0.589 1.00 98.38 96 ARG A N 1
ATOM 789 C CA . ARG A 1 96 ? 1.071 -3.943 -0.796 1.00 98.38 96 ARG A CA 1
ATOM 790 C C . ARG A 1 96 ? 1.493 -4.904 -1.906 1.00 98.38 96 ARG A C 1
ATOM 792 O O . ARG A 1 96 ? 2.324 -4.534 -2.730 1.00 98.38 96 ARG A O 1
ATOM 799 N N . GLN A 1 97 ? 0.975 -6.131 -1.916 1.00 98.31 97 GLN A N 1
ATOM 800 C CA . GLN A 1 97 ? 1.313 -7.118 -2.945 1.00 98.31 97 GLN A CA 1
ATOM 801 C C . GLN A 1 97 ? 0.855 -6.655 -4.328 1.00 98.31 97 GLN A C 1
ATOM 803 O O . GLN A 1 97 ? 1.661 -6.690 -5.258 1.00 98.31 97 GLN A O 1
ATOM 808 N N . ASP A 1 98 ? -0.370 -6.138 -4.436 1.00 97.94 98 ASP A N 1
ATOM 809 C CA . ASP A 1 98 ? -0.907 -5.576 -5.679 1.00 97.94 98 ASP A CA 1
ATOM 810 C C . ASP A 1 98 ? -0.024 -4.428 -6.194 1.00 97.94 98 ASP A C 1
ATOM 812 O O . ASP A 1 98 ? 0.392 -4.414 -7.355 1.00 97.94 98 ASP A O 1
ATOM 816 N N . PHE A 1 99 ? 0.341 -3.498 -5.305 1.00 97.88 99 PHE A N 1
ATOM 817 C CA . PHE A 1 99 ? 1.244 -2.393 -5.622 1.00 97.88 99 PHE A CA 1
ATOM 818 C C . PHE A 1 99 ? 2.612 -2.890 -6.116 1.00 97.88 99 PHE A C 1
ATOM 820 O O . PHE A 1 99 ? 3.086 -2.456 -7.167 1.00 97.88 99 PHE A O 1
ATOM 827 N N . LEU A 1 100 ? 3.244 -3.824 -5.397 1.00 97.62 100 LEU A N 1
ATOM 828 C CA . LEU A 1 100 ? 4.541 -4.389 -5.784 1.00 97.62 100 LEU A CA 1
ATOM 829 C C . LEU A 1 100 ? 4.468 -5.100 -7.140 1.00 97.62 100 LEU A C 1
ATOM 831 O O . LEU A 1 100 ? 5.376 -4.953 -7.958 1.00 97.62 100 LEU A O 1
ATOM 835 N N . GLN A 1 101 ? 3.386 -5.835 -7.399 1.00 96.50 101 GLN A N 1
ATOM 836 C CA . GLN A 1 101 ? 3.169 -6.514 -8.671 1.00 96.50 101 GLN A CA 1
ATOM 837 C C . GLN A 1 101 ? 3.018 -5.511 -9.820 1.00 96.50 101 GLN A C 1
ATOM 839 O O . GLN A 1 101 ? 3.620 -5.703 -10.878 1.00 96.50 101 GLN A O 1
ATOM 844 N N . MET A 1 102 ? 2.256 -4.432 -9.623 1.00 95.88 102 MET A N 1
ATOM 845 C CA . MET A 1 102 ? 2.100 -3.381 -10.630 1.00 95.88 102 MET A CA 1
ATOM 846 C C . MET A 1 102 ? 3.408 -2.649 -10.916 1.00 95.88 102 MET A C 1
ATOM 848 O O . MET A 1 102 ? 3.737 -2.443 -12.083 1.00 95.88 102 MET A O 1
ATOM 852 N N . ILE A 1 103 ? 4.186 -2.311 -9.883 1.00 96.31 103 ILE A N 1
ATOM 853 C CA . ILE A 1 103 ? 5.514 -1.710 -10.061 1.00 96.31 103 ILE A CA 1
ATOM 854 C C . ILE A 1 103 ? 6.459 -2.669 -10.789 1.00 96.31 103 ILE A C 1
ATOM 856 O O . ILE A 1 103 ? 7.209 -2.224 -11.655 1.00 96.31 103 ILE A O 1
ATOM 860 N N . GLY A 1 104 ? 6.393 -3.972 -10.501 1.00 94.81 104 GLY A N 1
ATOM 861 C CA . GLY A 1 104 ? 7.140 -4.994 -11.233 1.00 94.81 104 GLY A CA 1
ATOM 862 C C . GLY A 1 104 ? 6.805 -4.993 -12.724 1.00 94.81 104 GLY A C 1
ATOM 863 O O . GLY A 1 104 ? 7.693 -4.772 -13.546 1.00 94.81 104 GLY A O 1
ATOM 864 N N . LYS A 1 105 ? 5.517 -5.113 -13.071 1.00 93.69 105 LYS A N 1
ATOM 865 C CA . LYS A 1 105 ? 5.052 -5.065 -14.469 1.00 93.69 105 LYS A CA 1
ATOM 866 C C . LYS A 1 105 ? 5.456 -3.764 -15.168 1.00 93.69 105 LYS A C 1
ATOM 868 O O . LYS A 1 105 ? 5.940 -3.794 -16.297 1.00 93.69 105 LYS A O 1
ATOM 873 N N . LEU A 1 106 ? 5.300 -2.625 -14.489 1.00 93.75 106 LEU A N 1
ATOM 874 C CA . LEU A 1 106 ? 5.720 -1.330 -15.017 1.00 93.75 106 LEU A CA 1
ATOM 875 C C . LEU A 1 106 ? 7.226 -1.304 -15.277 1.00 93.75 106 LEU A C 1
ATOM 877 O O . LEU A 1 106 ? 7.647 -0.890 -16.355 1.00 93.75 106 LEU A O 1
ATOM 881 N N . SER A 1 107 ? 8.029 -1.819 -14.346 1.00 93.88 107 SER A N 1
ATOM 882 C CA . SER A 1 107 ? 9.479 -1.892 -14.509 1.00 93.88 107 SER A CA 1
ATOM 883 C C . SER A 1 107 ? 9.898 -2.734 -15.712 1.00 93.88 107 SER A C 1
ATOM 885 O O . SER A 1 107 ? 10.853 -2.371 -16.389 1.00 93.88 107 SER A O 1
ATOM 887 N N . ASP A 1 108 ? 9.171 -3.804 -16.035 1.00 91.25 108 ASP A N 1
ATOM 888 C CA . ASP A 1 108 ? 9.481 -4.654 -17.188 1.00 91.25 108 ASP A CA 1
ATOM 889 C C . ASP A 1 108 ? 9.203 -3.969 -18.528 1.00 91.25 108 ASP A C 1
ATOM 891 O O . ASP A 1 108 ? 9.892 -4.241 -19.510 1.00 91.25 108 ASP A O 1
ATOM 895 N N . SER A 1 109 ? 8.254 -3.032 -18.557 1.00 89.88 109 SER A N 1
ATOM 896 C CA . SER A 1 109 ? 7.903 -2.264 -19.759 1.00 89.88 109 SER A CA 1
ATOM 897 C C . SER A 1 109 ? 8.783 -1.034 -20.016 1.00 89.88 109 SER A C 1
ATOM 899 O O . SER A 1 109 ? 8.685 -0.425 -21.083 1.00 89.88 109 SER A O 1
ATOM 901 N N . MET A 1 110 ? 9.627 -0.639 -19.057 1.00 88.75 110 MET A N 1
ATOM 902 C CA . MET A 1 110 ? 10.391 0.611 -19.108 1.00 88.75 110 MET A CA 1
ATOM 903 C C . MET A 1 110 ? 11.894 0.385 -19.299 1.00 88.75 110 MET A C 1
ATOM 905 O O . MET A 1 110 ? 12.501 -0.479 -18.670 1.00 88.75 110 MET A O 1
ATOM 909 N N . THR A 1 111 ? 12.525 1.253 -20.095 1.00 86.94 111 THR A N 1
ATOM 910 C CA . THR A 1 111 ? 13.990 1.287 -20.253 1.00 86.94 111 THR A CA 1
ATOM 911 C C . THR A 1 111 ? 14.685 1.844 -19.005 1.00 86.94 111 THR A C 1
ATOM 913 O O . THR A 1 111 ? 15.714 1.333 -18.576 1.00 86.94 111 THR A O 1
ATOM 916 N N . ASP A 1 112 ? 14.115 2.879 -18.380 1.00 88.25 112 ASP A N 1
ATOM 917 C CA . ASP A 1 112 ? 14.691 3.544 -17.201 1.00 88.25 112 ASP A CA 1
ATOM 918 C C . ASP A 1 112 ? 14.196 2.920 -15.881 1.00 88.25 112 ASP A C 1
ATOM 920 O O . ASP A 1 112 ? 13.512 3.548 -15.063 1.00 88.25 112 ASP A O 1
ATOM 924 N N . LYS A 1 113 ? 14.543 1.643 -15.671 1.00 91.25 113 LYS A N 1
ATOM 925 C CA . LYS A 1 113 ? 14.157 0.886 -14.466 1.00 91.25 113 LYS A CA 1
ATOM 926 C C . LYS A 1 113 ? 14.723 1.500 -13.182 1.00 91.25 113 LYS A C 1
ATOM 928 O O . LYS A 1 113 ? 14.074 1.470 -12.138 1.00 91.25 113 LYS A O 1
ATOM 933 N N . LYS A 1 114 ? 15.926 2.082 -13.249 1.00 91.06 114 LYS A N 1
ATOM 934 C CA . LYS A 1 114 ? 16.629 2.646 -12.086 1.00 91.06 114 LYS A CA 1
ATOM 935 C C . LYS A 1 114 ? 15.906 3.868 -11.526 1.00 91.06 114 LYS A C 1
ATOM 937 O O . LYS A 1 114 ? 15.754 3.980 -10.310 1.00 91.06 114 LYS A O 1
ATOM 942 N N . ASN A 1 115 ? 15.450 4.778 -12.386 1.00 93.06 115 ASN A N 1
ATOM 943 C CA . ASN A 1 115 ? 14.716 5.952 -11.927 1.00 93.06 115 ASN A CA 1
ATOM 944 C C . ASN A 1 115 ? 13.362 5.572 -11.314 1.00 93.06 115 ASN A C 1
ATOM 946 O O . ASN A 1 115 ? 13.027 6.079 -10.243 1.00 93.06 115 ASN A O 1
ATOM 950 N N . LEU A 1 116 ? 12.630 4.635 -11.931 1.00 94.69 116 LEU A N 1
ATOM 951 C CA . LEU A 1 116 ? 11.386 4.105 -11.363 1.00 94.69 116 LEU A CA 1
ATOM 952 C C . LEU A 1 116 ? 11.623 3.471 -9.986 1.00 94.69 116 LEU A C 1
ATOM 954 O O . LEU A 1 116 ? 10.893 3.775 -9.044 1.00 94.69 116 LEU A O 1
ATOM 958 N N . GLY A 1 117 ? 12.664 2.647 -9.849 1.00 94.44 117 GLY A N 1
ATOM 959 C CA . GLY A 1 117 ? 13.015 2.025 -8.574 1.00 94.44 117 GLY A CA 1
ATOM 960 C C . GLY A 1 117 ? 13.323 3.043 -7.481 1.00 94.44 117 GLY A C 1
ATOM 961 O O . GLY A 1 117 ? 12.794 2.936 -6.377 1.00 94.44 117 GLY A O 1
ATOM 962 N N . ASN A 1 118 ? 14.088 4.090 -7.799 1.00 95.31 118 ASN A N 1
ATOM 963 C CA . ASN A 1 118 ? 14.373 5.170 -6.853 1.00 95.31 118 ASN A CA 1
ATOM 964 C C . ASN A 1 118 ? 13.101 5.905 -6.403 1.00 95.31 118 ASN A C 1
ATOM 966 O O . ASN A 1 118 ? 12.956 6.200 -5.216 1.00 95.31 118 ASN A O 1
ATOM 970 N N . LEU A 1 119 ? 12.178 6.191 -7.329 1.00 96.12 119 LEU A N 1
ATOM 971 C CA . LEU A 1 119 ? 10.898 6.826 -7.003 1.00 96.12 119 LEU A CA 1
ATOM 972 C C . LEU A 1 119 ? 10.034 5.921 -6.123 1.00 96.12 119 LEU A C 1
ATOM 974 O O . LEU A 1 119 ? 9.540 6.378 -5.095 1.00 96.12 119 LEU A O 1
ATOM 978 N N . ALA A 1 120 ? 9.901 4.643 -6.480 1.00 96.81 120 ALA A N 1
ATOM 979 C CA . ALA A 1 120 ? 9.106 3.679 -5.727 1.00 96.81 120 ALA A CA 1
ATOM 980 C C . ALA A 1 120 ? 9.662 3.467 -4.307 1.00 96.81 120 ALA A C 1
ATOM 982 O O . ALA A 1 120 ? 8.901 3.481 -3.341 1.00 96.81 120 ALA A O 1
ATOM 983 N N . VAL A 1 121 ? 10.987 3.345 -4.150 1.00 97.00 121 VAL A N 1
ATOM 984 C CA . VAL A 1 121 ? 11.638 3.233 -2.832 1.00 97.00 121 VAL A CA 1
ATOM 985 C C . VAL A 1 121 ? 11.435 4.508 -2.009 1.00 97.00 121 VAL A C 1
ATOM 987 O O . VAL A 1 121 ? 11.079 4.435 -0.832 1.00 97.00 121 VAL A O 1
ATOM 990 N N . LYS A 1 122 ? 11.602 5.691 -2.618 1.00 96.56 122 LYS A N 1
ATOM 991 C CA . LYS A 1 122 ? 11.350 6.971 -1.938 1.00 96.56 122 LYS A CA 1
ATOM 992 C C . LYS A 1 122 ? 9.893 7.075 -1.472 1.00 96.56 122 LYS A C 1
ATOM 994 O O . LYS A 1 122 ? 9.651 7.491 -0.343 1.00 96.56 122 LYS A O 1
ATOM 999 N N . PHE A 1 123 ? 8.949 6.653 -2.312 1.00 96.88 123 PHE A N 1
ATOM 1000 C CA . PHE A 1 123 ? 7.518 6.645 -2.017 1.00 96.88 123 PHE A CA 1
ATOM 1001 C C . PHE A 1 123 ? 7.185 5.793 -0.788 1.00 96.88 123 PHE A C 1
ATOM 1003 O O . PHE A 1 123 ? 6.599 6.288 0.173 1.00 96.88 123 PHE A O 1
ATOM 1010 N N . VAL A 1 124 ? 7.618 4.529 -0.761 1.00 97.25 124 VAL A N 1
ATOM 1011 C CA . VAL A 1 124 ? 7.325 3.638 0.376 1.00 97.25 124 VAL A CA 1
ATOM 1012 C C . VAL A 1 124 ? 8.063 4.038 1.653 1.00 97.25 124 VAL A C 1
ATOM 1014 O O . VAL A 1 124 ? 7.567 3.782 2.751 1.00 97.25 124 VAL A O 1
ATOM 1017 N N . ARG A 1 125 ? 9.216 4.710 1.532 1.00 96.19 125 ARG A N 1
ATOM 1018 C CA . ARG A 1 125 ? 9.955 5.257 2.675 1.00 96.19 125 ARG A CA 1
ATOM 1019 C C . ARG A 1 125 ? 9.201 6.407 3.340 1.00 96.19 125 ARG A C 1
ATOM 1021 O O . ARG A 1 125 ? 9.158 6.440 4.568 1.00 96.19 125 ARG A O 1
ATOM 1028 N N . LEU A 1 126 ? 8.572 7.294 2.562 1.00 95.56 126 LEU A N 1
ATOM 1029 C CA . LEU A 1 126 ? 7.677 8.332 3.101 1.00 95.56 126 LEU A CA 1
ATOM 1030 C C . LEU A 1 126 ? 6.472 7.713 3.810 1.00 95.56 126 LEU A C 1
ATOM 1032 O O . LEU A 1 126 ? 6.109 8.134 4.903 1.00 95.56 126 LEU A O 1
ATOM 1036 N N . LEU A 1 127 ? 5.925 6.635 3.246 1.00 95.50 127 LEU A N 1
ATOM 1037 C CA . LEU A 1 127 ? 4.873 5.846 3.884 1.00 95.50 127 LEU A CA 1
ATOM 1038 C C . LEU A 1 127 ? 5.367 5.006 5.067 1.00 95.50 127 LEU A C 1
ATOM 1040 O O . LEU A 1 127 ? 4.558 4.324 5.681 1.00 95.50 127 LEU A O 1
ATOM 1044 N N . LYS A 1 128 ? 6.664 5.014 5.401 1.00 96.12 128 LYS A N 1
ATOM 1045 C CA . LYS A 1 128 ? 7.267 4.237 6.499 1.00 96.12 128 LYS A CA 1
ATOM 1046 C C . LYS A 1 128 ? 6.976 2.725 6.422 1.00 96.12 128 LYS A C 1
ATOM 1048 O O . LYS A 1 128 ? 7.012 2.039 7.444 1.00 96.12 128 LYS A O 1
ATOM 1053 N N . ASP A 1 129 ? 6.737 2.178 5.226 1.00 97.06 129 ASP A N 1
ATOM 1054 C CA . ASP A 1 129 ? 6.520 0.740 5.022 1.00 97.06 129 ASP A CA 1
ATOM 1055 C C . ASP A 1 129 ? 7.846 0.030 4.711 1.00 97.06 129 ASP A C 1
ATOM 1057 O O . ASP A 1 129 ? 8.274 -0.101 3.561 1.00 97.06 129 ASP A O 1
ATOM 1061 N N . LYS A 1 130 ? 8.499 -0.460 5.769 1.00 97.19 130 LYS A N 1
ATOM 1062 C CA . LYS A 1 130 ? 9.787 -1.163 5.678 1.00 97.19 130 LYS A CA 1
ATOM 1063 C C . LYS A 1 130 ? 9.716 -2.470 4.891 1.00 97.19 130 LYS A C 1
ATOM 1065 O O . LYS A 1 130 ? 10.702 -2.873 4.278 1.00 97.19 130 LYS A O 1
ATOM 1070 N N . GLN A 1 131 ? 8.575 -3.154 4.906 1.00 97.38 131 GLN A N 1
ATOM 1071 C CA . GLN A 1 131 ? 8.429 -4.415 4.185 1.00 97.38 131 GLN A CA 1
ATOM 1072 C C . GLN A 1 131 ? 8.345 -4.167 2.677 1.00 97.38 131 GLN A C 1
ATOM 1074 O O . GLN A 1 131 ? 8.976 -4.890 1.901 1.00 97.38 131 GLN A O 1
ATOM 1079 N N . ALA A 1 132 ? 7.606 -3.133 2.268 1.00 97.75 132 ALA A N 1
ATOM 1080 C CA . ALA A 1 132 ? 7.550 -2.700 0.878 1.00 97.75 132 ALA A CA 1
ATOM 1081 C C . ALA A 1 132 ? 8.909 -2.165 0.398 1.00 97.75 132 ALA A C 1
ATOM 1083 O O . ALA A 1 132 ? 9.349 -2.549 -0.682 1.00 97.75 132 ALA A O 1
ATOM 1084 N N . GLU A 1 133 ? 9.608 -1.373 1.223 1.00 97.81 133 GLU A N 1
ATOM 1085 C CA . GLU A 1 133 ? 10.970 -0.880 0.945 1.00 97.81 133 GLU A CA 1
ATOM 1086 C C . GLU A 1 133 ? 11.925 -2.032 0.614 1.00 97.81 133 GLU A C 1
ATOM 1088 O O . GLU A 1 133 ? 12.452 -2.094 -0.495 1.00 97.81 133 GLU A O 1
ATOM 1093 N N . ASN A 1 134 ? 12.038 -3.018 1.509 1.00 97.38 134 ASN A N 1
ATOM 1094 C CA . ASN A 1 134 ? 12.896 -4.188 1.302 1.00 97.38 134 ASN A CA 1
ATOM 1095 C C . ASN A 1 134 ? 12.499 -5.010 0.063 1.00 97.38 134 ASN A C 1
ATOM 1097 O O . ASN A 1 134 ? 13.348 -5.632 -0.578 1.00 97.38 134 ASN A O 1
ATOM 1101 N N . SER A 1 135 ? 11.203 -5.076 -0.252 1.00 97.12 135 SER A N 1
ATOM 1102 C CA . SER A 1 135 ? 10.702 -5.839 -1.401 1.00 97.12 135 SER A CA 1
ATOM 1103 C C . SER A 1 135 ? 11.038 -5.145 -2.721 1.00 97.12 135 SER A C 1
ATOM 1105 O O . SER A 1 135 ? 11.471 -5.809 -3.660 1.00 97.12 135 SER A O 1
ATOM 1107 N N . LEU A 1 136 ? 10.904 -3.818 -2.777 1.00 96.56 136 LEU A N 1
ATOM 1108 C CA . LEU A 1 136 ? 11.298 -3.019 -3.936 1.00 96.56 136 LEU A CA 1
ATOM 1109 C C . LEU A 1 136 ? 12.813 -3.036 -4.138 1.00 96.56 136 LEU A C 1
ATOM 1111 O O . LEU A 1 136 ? 13.268 -3.241 -5.259 1.00 96.56 136 LEU A O 1
ATOM 1115 N N . GLU A 1 137 ? 13.599 -2.886 -3.071 1.00 95.12 137 GLU A N 1
ATOM 1116 C CA . GLU A 1 137 ? 15.061 -2.970 -3.158 1.00 95.12 137 GLU A CA 1
ATOM 1117 C C . GLU A 1 137 ? 15.509 -4.307 -3.757 1.00 95.12 137 GLU A C 1
ATOM 1119 O O . GLU A 1 137 ? 16.346 -4.326 -4.656 1.00 95.12 137 GLU A O 1
ATOM 1124 N N . LYS A 1 138 ? 14.894 -5.421 -3.340 1.00 94.56 138 LYS A N 1
ATOM 1125 C CA . LYS A 1 138 ? 15.140 -6.740 -3.942 1.00 94.56 138 LYS A CA 1
ATOM 1126 C C . LYS A 1 138 ? 14.727 -6.791 -5.411 1.00 94.56 138 LYS A C 1
ATOM 1128 O O . LYS A 1 138 ? 15.525 -7.221 -6.237 1.00 94.56 138 LYS A O 1
ATOM 1133 N N . LEU A 1 139 ? 13.520 -6.326 -5.740 1.00 93.38 139 LEU A N 1
ATOM 1134 C CA . LEU A 1 139 ? 12.994 -6.327 -7.108 1.00 93.38 139 LEU A CA 1
ATOM 1135 C C . LEU A 1 139 ? 13.936 -5.588 -8.071 1.00 93.38 139 LEU A C 1
ATOM 1137 O O . LEU A 1 139 ? 14.258 -6.096 -9.144 1.00 93.38 139 LEU A O 1
ATOM 1141 N N . PHE A 1 140 ? 14.428 -4.411 -7.683 1.00 91.12 140 PHE A N 1
ATOM 1142 C CA . PHE A 1 140 ? 15.323 -3.616 -8.525 1.00 91.12 140 PHE A CA 1
ATOM 1143 C C . PHE A 1 140 ? 16.794 -4.055 -8.451 1.00 91.12 140 PHE A C 1
ATOM 1145 O O . PHE A 1 140 ? 17.527 -3.832 -9.413 1.00 91.12 140 PHE A O 1
ATOM 1152 N N . ALA A 1 141 ? 17.230 -4.729 -7.381 1.00 86.75 141 ALA A N 1
ATOM 1153 C CA . ALA A 1 141 ? 18.562 -5.332 -7.302 1.00 86.75 141 ALA A CA 1
ATOM 1154 C C . ALA A 1 141 ? 18.696 -6.581 -8.188 1.00 86.75 141 ALA A C 1
ATOM 1156 O O . ALA A 1 141 ? 19.705 -6.738 -8.873 1.00 86.75 141 ALA A O 1
ATOM 1157 N N . THR A 1 142 ? 17.684 -7.456 -8.222 1.00 68.50 142 THR A N 1
ATOM 1158 C CA . THR A 1 142 ? 17.703 -8.671 -9.058 1.00 68.50 142 THR A CA 1
ATOM 1159 C C . THR A 1 142 ? 17.731 -8.330 -10.548 1.00 68.50 142 THR A C 1
ATOM 1161 O O . THR A 1 142 ? 18.461 -8.958 -11.311 1.00 68.50 142 THR A O 1
ATOM 1164 N N . ASN A 1 143 ? 17.022 -7.275 -10.949 1.00 57.00 143 ASN A N 1
ATOM 1165 C CA . ASN A 1 143 ? 16.987 -6.813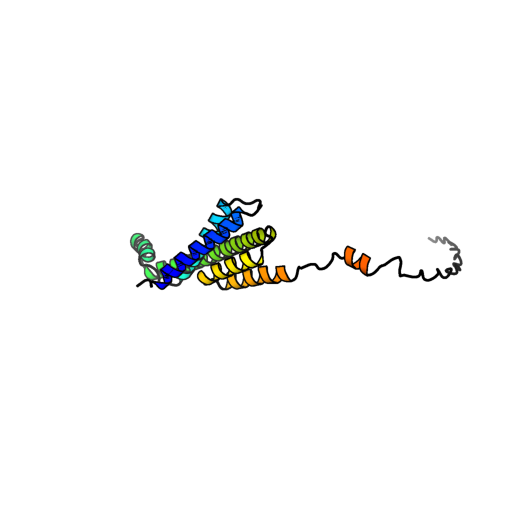 -12.335 1.00 57.00 143 ASN A CA 1
ATOM 1166 C C . ASN A 1 143 ? 18.330 -6.248 -12.844 1.00 57.00 143 ASN A C 1
ATOM 1168 O O . ASN A 1 143 ? 18.549 -6.228 -14.051 1.00 57.00 143 ASN A O 1
ATOM 1172 N N . LEU A 1 144 ? 19.241 -5.835 -11.951 1.00 53.84 144 LEU A N 1
ATOM 1173 C CA . LEU A 1 144 ? 20.607 -5.409 -12.304 1.00 53.84 144 LEU A CA 1
ATOM 1174 C C . LEU A 1 144 ? 21.567 -6.592 -12.527 1.00 53.84 144 LEU A C 1
ATOM 1176 O O . LEU A 1 144 ? 22.608 -6.423 -13.150 1.00 53.84 144 LEU A O 1
ATOM 1180 N N . GLN A 1 145 ? 21.244 -7.789 -12.024 1.00 50.12 145 GLN A N 1
ATOM 1181 C CA . GLN A 1 145 ? 22.058 -8.995 -12.238 1.00 50.12 145 GLN A CA 1
ATOM 1182 C C . GLN A 1 145 ? 21.665 -9.774 -13.499 1.00 50.12 145 GLN A C 1
ATOM 1184 O O . GLN A 1 145 ? 22.438 -10.607 -13.964 1.00 50.12 145 GLN A O 1
ATOM 1189 N N . THR A 1 146 ? 20.493 -9.500 -14.076 1.00 47.31 146 THR A N 1
ATOM 1190 C CA . THR A 1 146 ? 20.044 -10.077 -15.355 1.00 47.31 146 THR A CA 1
ATOM 1191 C C . THR A 1 146 ? 20.508 -9.288 -16.578 1.00 47.31 146 THR A C 1
ATOM 1193 O O . THR A 1 146 ? 19.980 -9.497 -17.670 1.00 47.31 146 THR A O 1
ATOM 1196 N N . ASP A 1 147 ? 21.507 -8.413 -16.436 1.00 45.91 147 ASP A N 1
ATOM 1197 C CA . ASP A 1 147 ? 22.239 -7.898 -17.589 1.00 45.91 147 ASP A CA 1
ATOM 1198 C C . ASP A 1 147 ? 23.031 -9.051 -18.229 1.00 45.91 147 ASP A C 1
ATOM 1200 O O . ASP A 1 147 ? 24.154 -9.379 -17.857 1.00 45.91 147 ASP A O 1
ATOM 1204 N N . ILE A 1 148 ? 22.378 -9.688 -19.205 1.00 53.91 148 ILE A N 1
ATOM 1205 C CA . ILE A 1 148 ? 22.973 -10.472 -20.286 1.00 53.91 148 ILE A CA 1
ATOM 1206 C C . ILE A 1 148 ? 23.873 -11.610 -19.780 1.00 53.91 148 ILE A C 1
ATOM 1208 O O . ILE A 1 148 ? 25.076 -11.650 -20.032 1.00 53.91 148 ILE A O 1
ATOM 1212 N N . ALA A 1 149 ? 23.285 -12.631 -19.153 1.00 50.03 149 ALA A N 1
ATOM 1213 C CA . ALA A 1 149 ? 23.846 -13.957 -19.382 1.00 50.03 149 ALA A CA 1
ATOM 1214 C C . ALA A 1 149 ? 23.564 -14.275 -20.864 1.00 50.03 149 ALA A C 1
ATOM 1216 O O . ALA A 1 149 ? 22.385 -14.382 -21.218 1.00 50.03 149 ALA A O 1
ATOM 1217 N N . PRO A 1 150 ? 24.578 -14.363 -21.753 1.00 51.50 150 PRO A N 1
ATOM 1218 C CA . PRO A 1 150 ? 24.337 -14.766 -23.133 1.00 51.50 150 PRO A CA 1
ATOM 1219 C C . PRO A 1 150 ? 23.552 -16.071 -23.102 1.00 51.50 150 PRO A C 1
ATOM 1221 O O . PRO A 1 150 ? 23.856 -16.955 -22.291 1.00 51.50 150 PRO A O 1
ATOM 1224 N N . SER A 1 151 ? 22.513 -16.162 -23.936 1.00 56.31 151 SER A N 1
ATOM 1225 C CA . SER A 1 151 ? 21.701 -17.377 -24.028 1.00 56.31 151 SER A CA 1
ATOM 1226 C C . SER A 1 151 ? 22.626 -18.591 -24.156 1.00 56.31 151 SER A C 1
ATOM 1228 O O . SER A 1 151 ? 23.707 -18.483 -24.740 1.00 56.31 151 SER A O 1
ATOM 1230 N N . VAL A 1 152 ? 22.238 -19.750 -23.618 1.00 55.78 152 VAL A N 1
ATOM 1231 C CA . VAL A 1 152 ? 23.057 -20.979 -23.704 1.00 55.78 152 VAL A CA 1
ATOM 1232 C C . VAL A 1 152 ? 23.526 -21.235 -25.150 1.00 55.78 152 VAL A C 1
ATOM 1234 O O . VAL A 1 152 ? 24.674 -21.605 -25.365 1.00 55.78 152 VAL A O 1
ATOM 1237 N N . LEU A 1 153 ? 22.697 -20.873 -26.136 1.00 53.69 153 LEU A N 1
ATOM 1238 C CA . LEU A 1 153 ? 22.996 -20.912 -27.572 1.00 53.69 153 LEU A CA 1
ATOM 1239 C C . LEU A 1 153 ? 24.119 -19.963 -28.035 1.00 53.69 153 LEU A C 1
ATOM 1241 O O . LEU A 1 153 ? 24.841 -20.281 -28.977 1.00 53.69 153 LEU A O 1
ATOM 1245 N N . GLN A 1 154 ? 24.276 -18.789 -27.420 1.00 59.41 154 GLN A N 1
ATOM 1246 C CA . GLN A 1 154 ? 25.409 -17.891 -27.684 1.00 59.41 154 GLN A CA 1
ATOM 1247 C C . GLN A 1 154 ? 26.693 -18.414 -27.040 1.00 59.41 154 GLN A C 1
ATOM 1249 O O . GLN A 1 154 ? 27.731 -18.406 -27.694 1.00 59.41 154 GLN A O 1
ATOM 1254 N N . ARG A 1 155 ? 26.618 -18.965 -25.819 1.00 57.50 155 ARG A N 1
ATOM 1255 C CA . ARG A 1 155 ? 27.784 -19.613 -25.194 1.00 57.50 155 ARG A CA 1
ATOM 1256 C C . ARG A 1 155 ? 28.258 -20.839 -25.968 1.00 57.50 155 ARG A C 1
ATOM 1258 O O . ARG A 1 155 ? 29.459 -21.044 -26.060 1.00 57.50 155 ARG A O 1
ATOM 1265 N N . GLU A 1 156 ? 27.352 -21.630 -26.543 1.00 56.81 156 GLU A N 1
ATOM 1266 C CA . GLU A 1 156 ? 27.725 -22.767 -27.398 1.00 56.81 156 GLU A CA 1
ATOM 1267 C C . GLU A 1 156 ? 28.476 -22.328 -28.660 1.00 56.81 156 GLU A C 1
ATOM 1269 O O . GLU A 1 156 ? 29.440 -22.984 -29.040 1.00 56.81 156 GLU A O 1
ATOM 1274 N N . LYS A 1 157 ? 28.094 -21.206 -29.283 1.00 61.28 157 LYS A N 1
ATOM 1275 C CA . LYS A 1 157 ? 28.813 -20.667 -30.451 1.00 61.28 157 LYS A CA 1
ATOM 1276 C C . LYS A 1 157 ? 30.200 -20.130 -30.104 1.00 61.28 157 LYS A C 1
ATOM 1278 O O . LYS A 1 157 ? 31.113 -20.295 -30.906 1.00 61.28 157 LYS A O 1
ATOM 1283 N N . ASP A 1 158 ? 30.355 -19.532 -28.925 1.00 60.56 158 ASP A N 1
ATOM 1284 C CA . ASP A 1 158 ? 31.651 -19.028 -28.456 1.00 60.56 158 ASP A CA 1
ATOM 1285 C C . ASP A 1 158 ? 32.581 -20.162 -27.984 1.00 60.56 158 ASP A C 1
ATOM 1287 O O . ASP A 1 158 ? 33.796 -20.069 -28.133 1.00 60.56 158 ASP A O 1
ATOM 1291 N N . LEU A 1 159 ? 32.026 -21.252 -27.436 1.00 60.75 159 LEU A N 1
ATOM 1292 C CA . LEU A 1 159 ? 32.785 -22.436 -27.005 1.00 60.75 159 LEU A CA 1
ATOM 1293 C C . LEU A 1 159 ? 33.113 -23.399 -28.150 1.00 60.75 159 LEU A C 1
ATOM 1295 O O . LEU A 1 159 ? 34.095 -24.131 -28.062 1.00 60.75 159 LEU A O 1
ATOM 1299 N N . TRP A 1 160 ? 32.293 -23.429 -29.200 1.00 56.03 160 TRP A N 1
ATOM 1300 C CA . TRP A 1 160 ? 32.447 -24.333 -30.333 1.00 56.03 160 TRP A CA 1
ATOM 1301 C C . TRP A 1 160 ? 32.677 -23.537 -31.614 1.00 56.03 160 TRP A C 1
ATOM 1303 O O . TRP A 1 160 ? 31.769 -23.364 -32.427 1.00 56.03 160 TRP A O 1
ATOM 1313 N N . ASN A 1 161 ? 33.909 -23.059 -31.812 1.00 63.62 161 ASN A N 1
ATOM 1314 C CA . ASN A 1 161 ? 34.314 -22.425 -33.062 1.00 63.62 161 ASN A CA 1
ATOM 1315 C C . ASN A 1 161 ? 34.733 -23.507 -34.083 1.00 63.62 161 ASN A C 1
ATOM 1317 O O . ASN A 1 161 ? 35.840 -24.048 -33.984 1.00 63.62 161 ASN A O 1
ATOM 1321 N N . PRO A 1 162 ? 33.905 -23.845 -35.094 1.00 60.78 162 PRO A N 1
ATOM 1322 C CA . PRO A 1 162 ? 34.182 -24.958 -36.007 1.00 60.78 162 PRO A CA 1
ATOM 1323 C C . PRO A 1 162 ? 35.441 -24.737 -36.857 1.00 60.78 162 PRO A C 1
ATOM 1325 O O . PRO A 1 162 ? 35.937 -25.677 -37.471 1.00 60.78 162 PRO A O 1
ATOM 1328 N N . GLN A 1 163 ? 35.939 -23.497 -36.917 1.00 62.78 163 GLN A N 1
ATOM 1329 C CA . GLN A 1 163 ? 37.128 -23.126 -37.681 1.00 62.78 163 GLN A CA 1
ATOM 1330 C C . GLN A 1 163 ? 38.439 -23.335 -36.908 1.00 62.78 163 GLN A C 1
ATOM 1332 O O . GLN A 1 163 ? 39.475 -23.542 -37.534 1.00 62.78 163 GLN A O 1
ATOM 1337 N N . GLU A 1 164 ? 38.411 -23.323 -35.570 1.00 61.91 164 GLU A N 1
ATOM 1338 C CA . GLU A 1 164 ? 39.609 -23.496 -34.729 1.00 61.91 164 GLU A CA 1
ATOM 1339 C C . GLU A 1 164 ? 39.796 -24.936 -34.238 1.00 61.91 164 GLU A C 1
ATOM 1341 O O . GLU A 1 164 ? 40.918 -25.369 -33.955 1.00 61.91 164 GLU A O 1
ATOM 1346 N N . HIS A 1 165 ? 38.722 -25.724 -34.186 1.00 59.72 165 HIS A N 1
ATOM 1347 C CA . HIS A 1 165 ? 38.814 -27.124 -33.795 1.00 59.72 165 HIS A CA 1
ATOM 1348 C C . HIS A 1 165 ? 39.287 -27.995 -34.964 1.00 59.72 165 HIS A C 1
ATOM 1350 O O . HIS A 1 165 ? 38.517 -28.431 -35.819 1.00 59.72 165 HIS A O 1
ATOM 1356 N N . LYS A 1 166 ? 40.589 -28.298 -34.966 1.00 57.97 166 LYS A N 1
ATOM 1357 C CA . LYS A 1 166 ? 41.178 -29.369 -35.779 1.00 57.97 166 LYS A CA 1
ATOM 1358 C C . LYS A 1 166 ? 40.425 -30.669 -35.483 1.00 57.97 166 LYS A C 1
ATOM 1360 O O . LYS A 1 166 ? 40.469 -31.157 -34.354 1.00 57.97 166 LYS A O 1
ATOM 1365 N N . LEU A 1 167 ? 39.747 -31.227 -36.488 1.00 58.97 167 LEU A N 1
ATOM 1366 C CA . LEU A 1 167 ? 39.153 -32.562 -36.412 1.00 58.97 167 LEU A CA 1
ATOM 1367 C C . LEU A 1 167 ? 40.232 -33.539 -35.932 1.00 58.97 167 LEU A C 1
ATOM 1369 O O . LEU A 1 167 ? 41.209 -33.788 -36.640 1.00 58.97 167 LEU A O 1
ATOM 1373 N N . LEU A 1 168 ? 40.071 -34.079 -34.721 1.00 59.06 168 LEU A N 1
ATOM 1374 C CA . LEU A 1 168 ? 40.823 -35.252 -34.300 1.00 59.06 168 LEU A CA 1
ATOM 1375 C C . LEU A 1 168 ? 40.471 -36.342 -35.307 1.00 59.06 168 LEU A C 1
ATOM 1377 O O . LEU A 1 168 ? 39.323 -36.780 -35.370 1.00 59.06 168 LEU A O 1
ATOM 1381 N N . HIS A 1 169 ? 41.436 -36.684 -36.161 1.00 56.28 169 HIS A N 1
ATOM 1382 C CA . HIS A 1 169 ? 41.286 -37.709 -37.181 1.00 56.28 169 HIS A CA 1
ATOM 1383 C C . HIS A 1 169 ? 40.578 -38.917 -36.579 1.00 56.28 169 HIS A C 1
ATOM 1385 O O . HIS A 1 169 ? 41.026 -39.457 -35.565 1.00 56.28 169 HIS A O 1
ATOM 1391 N N . ALA A 1 170 ? 39.461 -39.300 -37.199 1.00 53.09 170 ALA A N 1
ATOM 1392 C CA . ALA A 1 170 ? 38.724 -40.496 -36.852 1.00 53.09 170 ALA A CA 1
ATOM 1393 C C . ALA A 1 170 ? 39.701 -41.674 -36.877 1.00 53.09 170 ALA A C 1
ATOM 1395 O O . ALA A 1 170 ? 40.123 -42.126 -37.942 1.00 53.09 170 ALA A O 1
ATOM 1396 N N . GLN A 1 171 ? 40.102 -42.135 -35.694 1.00 59.31 171 GLN A N 1
ATOM 1397 C CA . GLN A 1 171 ? 40.741 -43.430 -35.550 1.00 59.31 171 GLN A CA 1
ATOM 1398 C C . GLN A 1 171 ? 39.724 -44.442 -36.094 1.00 59.31 171 GLN A C 1
ATOM 1400 O O . GLN A 1 171 ? 38.583 -44.451 -35.621 1.00 59.31 171 GLN A O 1
ATOM 1405 N N . PRO A 1 172 ? 40.059 -45.232 -37.127 1.00 55.25 172 PRO A N 1
ATOM 1406 C CA . PRO A 1 172 ? 39.144 -46.235 -37.633 1.00 55.25 172 PRO A CA 1
ATOM 1407 C C . PRO A 1 172 ? 38.886 -47.228 -36.502 1.00 55.25 172 PRO A C 1
ATOM 1409 O O . PRO A 1 172 ? 39.770 -47.984 -36.103 1.00 55.25 172 PRO A O 1
ATOM 1412 N N . ASN A 1 173 ? 37.671 -47.191 -35.955 1.00 52.59 173 ASN A N 1
ATOM 1413 C CA . ASN A 1 173 ? 37.224 -48.165 -34.978 1.00 52.59 173 ASN A CA 1
ATOM 1414 C C . ASN A 1 173 ? 37.302 -49.547 -35.632 1.00 52.59 173 ASN A C 1
ATOM 1416 O O . ASN A 1 173 ? 36.508 -49.877 -36.516 1.00 52.59 173 ASN A O 1
ATOM 1420 N N . SER A 1 174 ? 38.294 -50.327 -35.199 1.00 52.41 174 SER A N 1
ATOM 1421 C CA . SER A 1 174 ? 38.455 -51.741 -35.519 1.00 52.41 174 SER A CA 1
ATOM 1422 C C . SER A 1 174 ? 37.161 -52.467 -35.163 1.00 52.41 174 SER A C 1
ATOM 1424 O O . SER A 1 174 ? 36.845 -52.716 -33.999 1.00 52.41 174 SER A O 1
ATOM 1426 N N . THR A 1 175 ? 36.360 -52.749 -36.182 1.00 54.88 175 THR A N 1
ATOM 1427 C CA . THR A 1 175 ? 35.094 -53.466 -36.073 1.00 54.88 175 THR A CA 1
ATOM 1428 C C . THR A 1 175 ? 35.403 -54.956 -36.043 1.00 54.88 175 THR A C 1
ATOM 1430 O O . THR A 1 175 ? 35.189 -55.678 -37.009 1.00 54.88 175 THR A O 1
ATOM 1433 N N . HIS A 1 176 ? 35.914 -55.436 -34.908 1.00 53.47 176 HIS A N 1
ATOM 1434 C CA . HIS A 1 176 ? 36.003 -56.868 -34.636 1.00 53.47 176 HIS A CA 1
ATOM 1435 C C . HIS A 1 176 ? 34.836 -57.309 -33.742 1.00 53.47 176 HIS A C 1
ATOM 1437 O O . HIS A 1 176 ? 35.019 -57.799 -32.634 1.00 53.47 176 HIS A O 1
ATOM 1443 N N . PHE A 1 177 ? 33.605 -57.136 -34.228 1.00 54.38 177 PHE A N 1
ATOM 1444 C CA . PHE A 1 177 ? 32.441 -57.774 -33.613 1.00 54.38 177 PHE A CA 1
ATOM 1445 C C . PHE A 1 177 ? 32.306 -59.191 -34.175 1.00 54.38 177 PHE A C 1
ATOM 1447 O O . PHE A 1 177 ? 31.7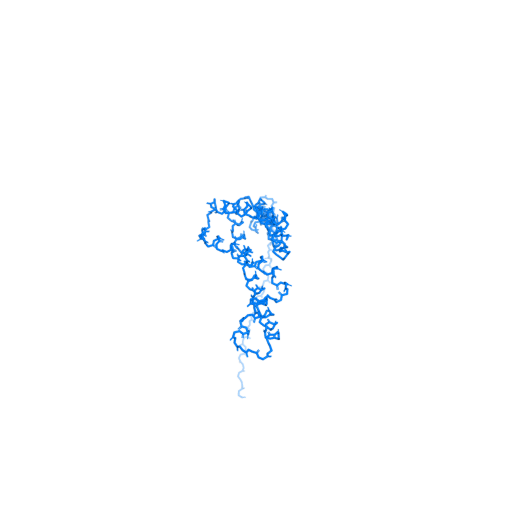85 -59.402 -35.268 1.00 54.38 177 PHE A O 1
ATOM 1454 N N . GLN A 1 178 ? 32.816 -60.178 -33.435 1.00 58.72 178 GLN A N 1
ATOM 1455 C CA . GLN A 1 178 ? 32.504 -61.581 -33.695 1.00 58.72 178 GLN A CA 1
ATOM 1456 C C . GLN A 1 178 ? 31.037 -61.833 -33.328 1.00 58.72 178 GLN A C 1
ATOM 1458 O O . GLN A 1 178 ? 30.632 -61.696 -32.175 1.00 58.72 178 GLN A O 1
ATOM 1463 N N . ALA A 1 179 ? 30.233 -62.180 -34.331 1.00 53.62 179 ALA A N 1
ATOM 1464 C CA . ALA A 1 179 ? 28.839 -62.554 -34.153 1.00 53.62 179 ALA A CA 1
ATOM 1465 C C . ALA A 1 179 ? 28.742 -63.870 -33.362 1.00 53.62 179 ALA A C 1
ATOM 1467 O O . ALA A 1 179 ? 29.118 -64.936 -33.854 1.00 53.62 179 ALA A O 1
ATOM 1468 N N . ILE A 1 180 ? 28.212 -63.801 -32.141 1.00 56.28 180 ILE A N 1
ATOM 1469 C CA . ILE A 1 180 ? 27.869 -64.980 -31.344 1.00 56.28 180 ILE A CA 1
ATOM 1470 C C . ILE A 1 180 ? 26.620 -65.614 -31.971 1.00 56.28 180 ILE A C 1
ATOM 1472 O O . ILE A 1 180 ? 25.528 -65.047 -31.926 1.00 56.28 180 ILE A O 1
ATOM 1476 N N . ARG A 1 181 ? 26.774 -66.795 -32.583 1.00 51.09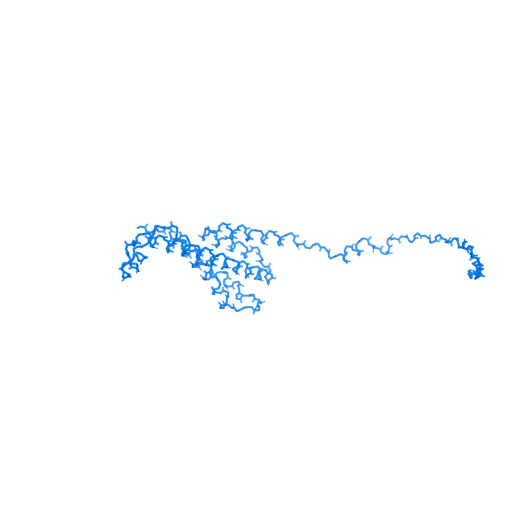 181 ARG A N 1
ATOM 1477 C CA . ARG A 1 181 ? 25.646 -67.617 -33.044 1.00 51.09 181 ARG A CA 1
ATOM 1478 C C . ARG A 1 181 ? 24.908 -68.179 -31.829 1.00 51.09 181 ARG A C 1
ATOM 1480 O O . ARG A 1 181 ? 25.423 -69.059 -31.146 1.00 51.09 181 ARG A O 1
ATOM 1487 N N . ALA A 1 182 ? 23.694 -67.697 -31.584 1.00 54.69 182 ALA A N 1
ATOM 1488 C CA . ALA A 1 182 ? 22.788 -68.289 -30.610 1.00 54.69 182 ALA A CA 1
ATOM 1489 C C . ALA A 1 182 ? 22.212 -69.604 -31.166 1.00 54.69 182 ALA A C 1
ATOM 1491 O O . ALA A 1 182 ? 21.381 -69.599 -32.071 1.00 54.69 182 ALA A O 1
ATOM 1492 N N . THR A 1 183 ? 22.657 -70.743 -30.634 1.00 56.34 183 THR A N 1
ATOM 1493 C CA . THR A 1 183 ? 22.016 -72.046 -30.851 1.00 56.34 183 THR A CA 1
ATOM 1494 C C . THR A 1 183 ? 20.840 -72.197 -29.892 1.00 56.34 183 THR A C 1
ATOM 1496 O O . THR A 1 183 ? 21.024 -72.397 -28.692 1.00 56.34 183 THR A O 1
ATOM 1499 N N . THR A 1 184 ? 19.621 -72.102 -30.417 1.00 55.09 184 THR A N 1
ATOM 1500 C CA . THR A 1 184 ? 18.381 -72.347 -29.673 1.00 55.09 184 THR A CA 1
ATOM 1501 C C . THR A 1 184 ? 18.134 -73.855 -29.580 1.00 55.09 184 THR A C 1
ATOM 1503 O O . THR A 1 184 ? 17.684 -74.477 -30.538 1.00 55.09 184 THR A O 1
ATOM 1506 N N . ALA A 1 185 ? 18.427 -74.463 -28.430 1.00 56.22 185 ALA A N 1
ATOM 1507 C CA . ALA A 1 185 ? 17.985 -75.821 -28.118 1.00 56.22 185 ALA A CA 1
ATOM 1508 C C . ALA A 1 185 ? 16.666 -75.752 -27.333 1.00 56.22 185 ALA A C 1
ATOM 1510 O O . ALA A 1 185 ? 16.649 -75.549 -26.121 1.00 56.22 185 ALA A O 1
ATOM 1511 N N . LEU A 1 186 ? 15.550 -75.910 -28.048 1.00 59.16 186 LEU A N 1
ATOM 1512 C CA . LEU A 1 186 ? 14.241 -76.201 -27.468 1.00 59.16 186 LEU A CA 1
ATOM 1513 C C . LEU A 1 186 ? 14.284 -77.594 -26.827 1.00 59.16 186 LEU A C 1
ATOM 1515 O O . LEU A 1 186 ? 14.406 -78.599 -27.527 1.00 59.16 186 LEU A O 1
ATOM 1519 N N . ARG A 1 187 ? 14.136 -77.667 -25.502 1.00 56.19 187 ARG A N 1
ATOM 1520 C CA . ARG A 1 187 ? 13.850 -78.921 -24.797 1.00 56.19 187 ARG A CA 1
ATOM 1521 C C . ARG A 1 187 ? 12.560 -78.756 -23.995 1.00 56.19 187 ARG A C 1
ATOM 1523 O O . ARG A 1 187 ? 12.556 -78.158 -22.927 1.00 56.19 187 ARG A O 1
ATOM 1530 N N . ARG A 1 188 ? 11.465 -79.276 -24.556 1.00 59.09 188 ARG A N 1
ATOM 1531 C CA . ARG A 1 188 ? 10.238 -79.621 -23.826 1.00 59.09 188 ARG A CA 1
ATOM 1532 C C . ARG A 1 188 ? 10.513 -80.846 -22.956 1.00 59.09 188 ARG A C 1
ATOM 1534 O O . ARG A 1 188 ? 11.113 -81.787 -23.473 1.00 59.09 188 ARG A O 1
ATOM 1541 N N . LYS A 1 189 ? 10.018 -80.848 -21.718 1.00 57.78 189 LYS A N 1
ATOM 1542 C CA . LYS A 1 189 ? 9.529 -82.040 -21.010 1.00 57.78 189 LYS A CA 1
ATOM 1543 C C . LYS A 1 189 ? 8.482 -81.613 -19.976 1.00 57.78 189 LYS A C 1
ATOM 1545 O O . LYS A 1 189 ? 8.805 -80.821 -19.095 1.00 57.78 189 LYS A O 1
ATOM 1550 N N . ASP A 1 190 ? 7.245 -82.013 -20.264 1.00 60.09 190 ASP A N 1
ATOM 1551 C CA . ASP A 1 190 ? 6.306 -82.789 -19.431 1.00 60.09 190 ASP A CA 1
ATOM 1552 C C . ASP A 1 190 ? 6.544 -82.830 -17.916 1.00 60.09 190 ASP A C 1
ATOM 1554 O O . ASP A 1 190 ? 7.651 -83.248 -17.498 1.00 60.09 190 ASP A O 1
#

Secondary structure (DSSP, 8-state):
---HHHHHHHHHHHHHHHHHHHHHHHS--SS-HHHHHHHHHHHHHHHHHHHHTTSPPPHHHHHHHHHTT-TTHHHHHHHHHHHHHHHHHHHHHHHHHHHHHHHHHHHHH-S-HHHHHHHHHHHHHHTT-HHHHHHHHHHHHHHHH-S----HHHHHHHH--TTT--------------------------

Foldseek 3Di:
DCDPVVVVLVVLLVVLVVVLLVLVVVFDDPDDSVLLVVLSVQLLVLLVVLVVLVDDQDVVLLVVVVVVVPPCSPVNSVVVSVVVNVVSVVSNVVSLVVNLVVLLRSLVRDPPNVVSLVSQLVNVVSSVPPVSNVSSVVSSVVVVVPPDPDPVVVVCCVVCPVVPDDPPPPPPPPPPDDDDDDDDDDDDDD

Radius of gyration: 32.99 Å; chains: 1; bounding box: 68×104×67 Å